Protein AF-A0A5D4TKW9-F1 (afdb_monomer)

Organism: NCBI:txid189382

Mean predicted aligned error: 15.99 Å

Radius of gyration: 27.64 Å; Cα contacts (8 Å, |Δi|>4): 194; chains: 1; bounding box: 64×67×62 Å

Sequence (183 aa):
MKSVDYTKVPIARDELLFGPCTIIKGVGKEISLIKSSRVASTVNTTLKSTQENLLKLVLQFFSKGTRYDGVRIINKKFAGQTYNLSGDLAKKYSKGVKFTKDGFPDFSPYSKAIVKIDGLKGNTSSDFTTANKALGIKTTPSGYTWHHVEDGRTLMLVPTELHQVVRHTGGAALLKKAYHRDV

Structure (mmCIF, N/CA/C/O backbone):
data_AF-A0A5D4TKW9-F1
#
_entry.id   AF-A0A5D4TKW9-F1
#
loop_
_atom_site.group_PDB
_atom_site.id
_atom_site.type_symbol
_atom_site.label_atom_id
_atom_site.label_alt_id
_atom_site.label_comp_id
_atom_site.label_asym_id
_atom_site.label_entity_id
_atom_site.label_seq_id
_atom_site.pdbx_PDB_ins_code
_atom_site.Cartn_x
_atom_site.Cartn_y
_atom_site.Cartn_z
_atom_site.occupancy
_atom_site.B_iso_or_equiv
_atom_site.auth_seq_id
_atom_site.auth_comp_id
_atom_site.auth_asym_id
_atom_site.auth_atom_id
_atom_site.pdbx_PDB_model_num
ATOM 1 N N . MET A 1 1 ? 23.442 -1.682 -44.868 1.00 44.25 1 MET A N 1
ATOM 2 C CA . MET A 1 1 ? 23.338 -2.274 -43.516 1.00 44.25 1 MET A CA 1
ATOM 3 C C . MET A 1 1 ? 23.870 -3.695 -43.584 1.00 44.25 1 MET A C 1
ATOM 5 O O . MET A 1 1 ? 23.316 -4.481 -44.337 1.00 44.25 1 MET A O 1
ATOM 9 N N . LYS A 1 2 ? 24.983 -3.997 -42.907 1.00 43.69 2 LYS A N 1
ATOM 10 C CA . LYS A 1 2 ? 25.565 -5.348 -42.852 1.00 43.69 2 LYS A CA 1
ATOM 11 C C . LYS A 1 2 ? 25.277 -5.933 -41.467 1.00 43.69 2 LYS A C 1
ATOM 13 O O . LYS A 1 2 ? 25.600 -5.296 -40.471 1.00 43.69 2 LYS A O 1
ATOM 18 N N . SER A 1 3 ? 24.629 -7.092 -41.424 1.00 42.81 3 SER A N 1
ATOM 19 C CA . SER A 1 3 ? 24.357 -7.873 -40.214 1.00 42.81 3 SER A CA 1
ATOM 20 C C . SER A 1 3 ? 25.640 -8.545 -39.720 1.00 42.81 3 SER A C 1
ATOM 22 O O . SER A 1 3 ? 26.341 -9.172 -40.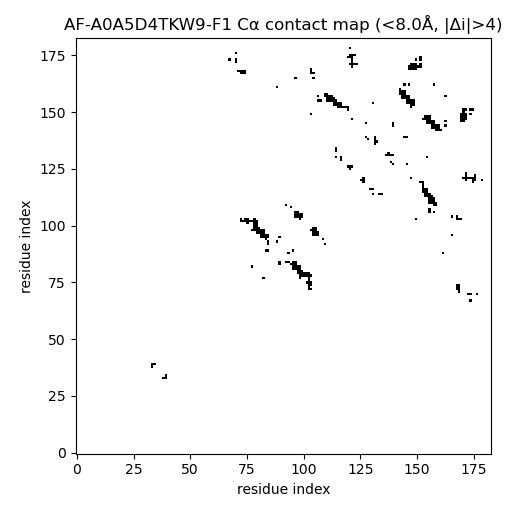514 1.00 42.81 3 SER A O 1
ATOM 24 N N . VAL A 1 4 ? 25.944 -8.415 -38.429 1.00 48.75 4 VAL A N 1
ATOM 25 C CA . VAL A 1 4 ? 27.079 -9.082 -37.771 1.00 48.75 4 VAL A CA 1
ATOM 26 C C . VAL A 1 4 ? 26.584 -10.387 -37.139 1.00 48.75 4 VAL A C 1
ATOM 28 O O . VAL A 1 4 ? 25.617 -10.376 -36.381 1.00 48.75 4 VAL A O 1
ATOM 31 N N . ASP A 1 5 ? 27.236 -11.498 -37.484 1.00 52.03 5 ASP A N 1
ATOM 32 C CA . ASP A 1 5 ? 27.030 -12.837 -36.919 1.00 52.03 5 ASP A CA 1
ATOM 33 C C . ASP A 1 5 ? 27.945 -13.018 -35.696 1.00 52.03 5 ASP A C 1
ATOM 35 O O . ASP A 1 5 ? 29.165 -12.891 -35.796 1.00 52.03 5 ASP A O 1
ATOM 39 N N . TYR A 1 6 ? 27.350 -13.285 -34.533 1.00 41.06 6 TYR A N 1
ATOM 40 C CA . TYR A 1 6 ? 28.035 -13.348 -33.237 1.00 41.06 6 TYR A CA 1
ATOM 41 C C . TYR A 1 6 ? 28.451 -14.768 -32.813 1.00 41.06 6 TYR A C 1
ATOM 43 O O . TYR A 1 6 ? 28.802 -14.983 -31.655 1.00 41.06 6 TYR A O 1
ATOM 51 N N . THR A 1 7 ? 28.463 -15.755 -33.713 1.00 41.53 7 THR A N 1
ATOM 52 C CA . THR A 1 7 ? 28.784 -17.153 -33.347 1.00 41.53 7 THR A CA 1
ATOM 53 C C . THR A 1 7 ? 30.274 -17.534 -33.401 1.00 41.53 7 THR A C 1
ATOM 55 O O . THR A 1 7 ? 30.613 -18.702 -33.214 1.00 41.53 7 THR A O 1
ATOM 58 N N . LYS A 1 8 ? 31.201 -16.584 -33.604 1.00 52.03 8 LYS A N 1
ATOM 59 C CA . LYS A 1 8 ? 32.650 -16.870 -33.723 1.00 52.03 8 LYS A CA 1
ATOM 60 C C . LYS A 1 8 ? 33.565 -15.914 -32.947 1.00 52.03 8 LYS A C 1
ATOM 62 O O . LYS A 1 8 ? 34.473 -15.323 -33.525 1.00 52.03 8 LYS A O 1
ATOM 67 N N . VAL A 1 9 ? 33.381 -15.799 -31.632 1.00 38.53 9 VAL A N 1
ATOM 68 C CA . VAL A 1 9 ? 34.389 -15.173 -30.754 1.00 38.53 9 VAL A CA 1
ATOM 69 C C . VAL A 1 9 ? 35.006 -16.248 -29.850 1.00 38.53 9 VAL A C 1
ATOM 71 O O . VAL A 1 9 ? 34.295 -16.797 -29.008 1.00 38.53 9 VAL A O 1
ATOM 74 N N . PRO A 1 10 ? 36.299 -16.592 -30.005 1.00 41.78 10 PRO A N 1
ATOM 75 C CA . PRO A 1 10 ? 36.973 -17.494 -29.081 1.00 41.78 10 PRO A CA 1
ATOM 76 C C . PRO A 1 10 ? 37.238 -16.753 -27.767 1.00 41.78 10 PRO A C 1
ATOM 78 O O . PRO A 1 10 ? 37.991 -15.783 -27.728 1.00 41.78 10 PRO A O 1
ATOM 81 N N . ILE A 1 11 ? 36.611 -17.204 -26.681 1.00 38.81 11 ILE A N 1
ATOM 82 C CA . ILE A 1 11 ? 36.905 -16.701 -25.338 1.00 38.81 11 ILE A CA 1
ATOM 83 C C . ILE A 1 11 ? 38.153 -17.436 -24.847 1.00 38.81 11 ILE A C 1
ATOM 85 O O . ILE A 1 11 ? 38.087 -18.592 -24.424 1.00 38.81 11 ILE A O 1
ATOM 89 N N . ALA A 1 12 ? 39.293 -16.756 -24.946 1.00 38.03 12 ALA A N 1
ATOM 90 C CA . ALA A 1 12 ? 40.506 -17.109 -24.231 1.00 38.03 12 ALA A CA 1
ATOM 91 C C . ALA A 1 12 ? 40.196 -17.126 -22.726 1.00 38.03 12 ALA A C 1
ATOM 93 O O . ALA A 1 12 ? 39.662 -16.163 -22.177 1.00 38.03 12 ALA A O 1
ATOM 94 N N . ARG A 1 13 ? 40.469 -18.254 -22.068 1.00 45.16 13 ARG A N 1
ATOM 95 C CA . ARG A 1 13 ? 40.434 -18.348 -20.610 1.00 45.16 13 ARG A CA 1
ATOM 96 C C . ARG A 1 13 ? 41.785 -17.877 -20.094 1.00 45.16 13 ARG A C 1
ATOM 98 O O . ARG A 1 13 ? 42.758 -18.611 -20.215 1.00 45.16 13 ARG A O 1
ATOM 105 N N . ASP A 1 14 ? 41.805 -16.667 -19.547 1.00 39.78 14 ASP A N 1
ATOM 106 C CA . ASP A 1 14 ? 42.912 -16.168 -18.738 1.00 39.78 14 ASP A CA 1
ATOM 107 C C . ASP A 1 14 ? 43.125 -17.088 -17.530 1.00 39.78 14 ASP A C 1
ATOM 109 O O . ASP A 1 14 ? 42.228 -17.320 -16.710 1.00 39.78 14 ASP A O 1
ATOM 113 N N . GLU A 1 15 ? 44.338 -17.624 -17.456 1.00 39.94 15 GLU A N 1
ATOM 114 C CA . GLU A 1 15 ? 44.912 -18.288 -16.297 1.00 39.94 15 GLU A CA 1
ATOM 115 C C . GLU A 1 15 ? 45.058 -17.277 -15.153 1.00 39.94 15 GLU A C 1
ATOM 117 O O . GLU A 1 15 ? 45.971 -16.453 -15.132 1.00 39.94 15 GLU A O 1
ATOM 122 N N . LEU A 1 16 ? 44.183 -17.360 -14.150 1.00 41.59 16 LEU A N 1
ATOM 123 C CA . LEU A 1 16 ? 44.466 -16.770 -12.845 1.00 41.59 16 LEU A CA 1
ATOM 124 C C . LEU A 1 16 ? 45.376 -17.717 -12.060 1.00 41.59 16 LEU A C 1
ATOM 126 O O . LEU A 1 16 ? 44.940 -18.708 -11.472 1.00 41.59 16 LEU A O 1
ATOM 130 N N . LEU A 1 17 ? 46.660 -17.369 -12.079 1.00 37.38 17 LEU A N 1
ATOM 131 C CA . LEU A 1 17 ? 47.725 -17.893 -11.234 1.00 37.38 17 LEU A CA 1
ATOM 132 C C . LEU A 1 17 ? 47.380 -17.687 -9.749 1.00 37.38 17 LEU A C 1
ATOM 134 O O . LEU A 1 17 ? 47.589 -16.612 -9.191 1.00 37.38 17 LEU A O 1
ATOM 138 N N . PHE A 1 18 ? 46.906 -18.741 -9.089 1.00 38.22 18 PHE A N 1
ATOM 139 C CA . PHE A 1 18 ? 47.015 -18.881 -7.638 1.00 38.22 18 PHE A CA 1
ATOM 140 C C . PHE A 1 18 ? 48.134 -19.883 -7.342 1.00 38.22 18 PHE A C 1
ATOM 142 O O . PHE A 1 18 ? 48.090 -21.031 -7.779 1.00 38.22 18 PHE A O 1
ATOM 149 N N . GLY A 1 19 ? 49.173 -19.406 -6.653 1.00 37.69 19 GLY A N 1
ATOM 150 C CA . GLY A 1 19 ? 50.376 -20.169 -6.326 1.00 37.69 19 GLY A CA 1
ATOM 151 C C . GLY A 1 19 ? 50.131 -21.374 -5.403 1.00 37.69 19 GLY A C 1
ATOM 152 O O . GLY A 1 19 ? 49.056 -21.519 -4.816 1.00 37.69 19 GLY A O 1
ATOM 153 N N . PRO A 1 20 ? 51.136 -22.255 -5.253 1.00 41.38 20 PRO A N 1
ATOM 154 C CA . PRO A 1 20 ? 50.999 -23.493 -4.497 1.00 41.38 20 PRO A CA 1
ATOM 155 C C . PRO A 1 20 ? 50.956 -23.218 -2.988 1.00 41.38 20 PRO A C 1
ATOM 157 O O . PRO A 1 20 ? 51.971 -22.904 -2.367 1.00 41.38 20 PRO A O 1
ATOM 160 N N . CYS A 1 21 ? 49.787 -23.397 -2.371 1.00 28.16 21 CYS A N 1
ATOM 161 C CA . CYS A 1 21 ? 49.696 -23.572 -0.925 1.00 28.16 21 CYS A CA 1
ATOM 162 C C . CYS A 1 21 ? 49.996 -25.043 -0.603 1.00 28.16 21 CYS A C 1
ATOM 164 O O . CYS A 1 21 ? 49.245 -25.949 -0.957 1.00 28.16 21 CYS A O 1
ATOM 166 N N . THR A 1 22 ? 51.155 -25.274 0.006 1.00 34.59 22 THR A N 1
ATOM 167 C CA . THR A 1 22 ? 51.586 -26.586 0.500 1.00 34.59 22 THR A CA 1
ATOM 168 C C . THR A 1 22 ? 50.960 -26.853 1.876 1.00 34.59 22 THR A C 1
ATOM 170 O O . THR A 1 22 ? 50.656 -25.907 2.596 1.00 34.59 22 THR A O 1
ATOM 173 N N . ILE A 1 23 ? 50.901 -28.140 2.257 1.00 31.58 23 ILE A N 1
ATOM 174 C CA . ILE A 1 23 ? 50.420 -28.756 3.516 1.00 31.58 23 ILE A CA 1
ATOM 175 C C . ILE A 1 23 ? 48.930 -29.136 3.401 1.00 31.58 23 ILE A C 1
ATOM 177 O O . ILE A 1 23 ? 48.057 -28.287 3.465 1.00 31.58 23 ILE A O 1
ATOM 181 N N . ILE A 1 24 ? 48.579 -30.405 3.150 1.00 33.38 24 ILE A N 1
ATOM 182 C CA . ILE A 1 24 ? 48.686 -31.493 4.137 1.00 33.38 24 ILE A CA 1
ATOM 183 C C . ILE A 1 24 ? 49.237 -32.780 3.492 1.00 33.38 24 ILE A C 1
ATOM 185 O O . ILE A 1 24 ? 48.600 -33.395 2.640 1.00 33.38 24 ILE A O 1
ATOM 189 N N . LYS A 1 25 ? 50.419 -33.225 3.938 1.00 43.06 25 LYS A N 1
ATOM 190 C CA . LYS A 1 25 ? 50.869 -34.615 3.777 1.00 43.06 25 LYS A CA 1
ATOM 191 C C . LYS A 1 25 ? 50.153 -35.451 4.836 1.00 43.06 25 LYS A C 1
ATOM 193 O O . LYS A 1 25 ? 50.354 -35.206 6.021 1.00 43.06 25 LYS A O 1
ATOM 198 N N . GLY A 1 26 ? 49.357 -36.438 4.434 1.00 36.34 26 GLY A N 1
ATOM 199 C CA . GLY A 1 26 ? 48.824 -37.406 5.388 1.00 36.34 26 GLY A CA 1
ATOM 200 C C . GLY A 1 26 ? 47.748 -38.321 4.821 1.00 36.34 26 GLY A C 1
ATOM 201 O O . GLY A 1 26 ? 46.593 -37.935 4.724 1.00 36.34 26 GLY A O 1
ATOM 202 N N . VAL A 1 27 ? 48.149 -39.570 4.573 1.00 37.34 27 VAL A N 1
ATOM 203 C CA . VAL A 1 27 ? 47.307 -40.767 4.403 1.00 37.34 27 VAL A CA 1
ATOM 204 C C . VAL A 1 27 ? 46.654 -40.955 3.028 1.00 37.34 27 VAL A C 1
ATOM 206 O O . VAL A 1 27 ? 45.461 -41.203 2.894 1.00 37.34 27 VAL A O 1
ATOM 209 N N . GLY A 1 28 ? 47.489 -40.997 1.990 1.00 35.34 28 GLY A N 1
ATOM 210 C CA . GLY A 1 28 ? 47.242 -41.894 0.861 1.00 35.34 28 GLY A CA 1
ATOM 211 C C . GLY A 1 28 ? 47.575 -43.326 1.277 1.00 35.34 28 GLY A C 1
ATOM 212 O O . GLY A 1 28 ? 48.680 -43.796 1.023 1.00 35.34 28 GLY A O 1
ATOM 213 N N . LYS A 1 29 ? 46.651 -44.014 1.958 1.00 39.28 29 LYS A N 1
ATOM 214 C CA . LYS A 1 29 ? 46.677 -45.480 1.987 1.00 39.28 29 LYS A CA 1
ATOM 215 C C . LYS A 1 29 ? 46.019 -45.918 0.687 1.00 39.28 29 LYS A C 1
ATOM 217 O O . LYS A 1 29 ? 44.811 -45.788 0.527 1.00 39.28 29 LYS A O 1
ATOM 222 N N . GLU A 1 30 ? 46.847 -46.335 -0.257 1.00 41.31 30 GLU A N 1
ATOM 223 C CA . GLU A 1 30 ? 46.449 -46.939 -1.521 1.00 41.31 30 GLU A CA 1
ATOM 224 C C . GLU A 1 30 ? 45.482 -48.100 -1.230 1.00 41.31 30 GLU A C 1
ATOM 226 O O . GLU A 1 30 ? 45.882 -49.171 -0.771 1.00 41.31 30 GLU A O 1
ATOM 231 N N . ILE A 1 31 ? 44.177 -47.870 -1.413 1.00 39.94 31 ILE A N 1
ATOM 232 C CA . ILE A 1 31 ? 43.185 -48.945 -1.357 1.00 39.94 31 ILE A CA 1
ATOM 233 C C . ILE A 1 31 ? 43.250 -49.643 -2.713 1.00 39.94 31 ILE A C 1
ATOM 235 O O . ILE A 1 31 ? 42.582 -49.270 -3.676 1.00 39.94 31 ILE A O 1
ATOM 239 N N . SER A 1 32 ? 44.131 -50.637 -2.768 1.00 38.31 32 SER A N 1
ATOM 240 C CA . SER A 1 32 ? 44.231 -51.628 -3.831 1.00 38.31 32 SER A CA 1
ATOM 241 C C . SER A 1 32 ? 42.854 -52.218 -4.174 1.00 38.31 32 SER A C 1
ATOM 243 O O . SER A 1 32 ? 42.182 -52.789 -3.321 1.00 38.31 32 SER A O 1
ATOM 245 N N . LEU A 1 33 ? 42.501 -52.097 -5.457 1.00 44.38 33 LEU A N 1
ATOM 246 C CA . LEU A 1 33 ? 41.573 -52.909 -6.250 1.00 44.38 33 LEU A CA 1
ATOM 247 C C . LEU A 1 33 ? 40.305 -53.452 -5.562 1.00 44.38 33 LEU A C 1
ATOM 249 O O . LEU A 1 33 ? 40.288 -54.545 -5.004 1.00 44.38 33 LEU A O 1
ATOM 253 N N . ILE A 1 34 ? 39.174 -52.824 -5.894 1.00 43.47 34 ILE A N 1
ATOM 254 C CA . ILE A 1 34 ? 37.969 -53.579 -6.262 1.00 43.47 34 ILE A CA 1
ATOM 255 C C . ILE A 1 34 ? 37.667 -53.259 -7.731 1.00 43.47 34 ILE A C 1
ATOM 257 O O . ILE A 1 34 ? 36.983 -52.286 -8.051 1.00 43.47 34 ILE A O 1
ATOM 261 N N . LYS A 1 35 ? 38.192 -54.084 -8.651 1.00 45.81 35 LYS A N 1
ATOM 262 C CA . LYS A 1 35 ? 37.708 -54.159 -10.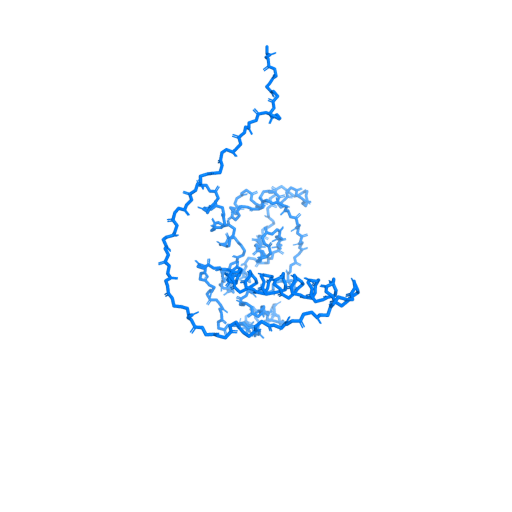040 1.00 45.81 35 LYS A CA 1
ATOM 263 C C . LYS A 1 35 ? 36.309 -54.788 -10.024 1.00 45.81 35 LYS A C 1
ATOM 265 O O . LYS A 1 35 ? 36.141 -55.967 -10.304 1.00 45.81 35 LYS A O 1
ATOM 270 N N . SER A 1 36 ? 35.301 -53.996 -9.681 1.00 48.19 36 SER A N 1
ATOM 271 C CA . SER A 1 36 ? 33.903 -54.295 -9.986 1.00 48.19 36 SER A CA 1
ATOM 272 C C . SER A 1 36 ? 33.284 -53.034 -10.571 1.00 48.19 36 SER A C 1
ATOM 274 O O . SER A 1 36 ? 33.166 -52.009 -9.894 1.00 48.19 36 SER A O 1
ATOM 276 N N . SER A 1 37 ? 32.935 -53.100 -11.857 1.00 55.44 37 SER A N 1
ATOM 277 C CA . SER A 1 37 ? 32.468 -51.984 -12.699 1.00 55.44 37 SER A CA 1
ATOM 278 C C . SER A 1 37 ? 31.248 -51.240 -12.138 1.00 55.44 37 SER A C 1
ATOM 280 O O . SER A 1 37 ? 30.977 -50.099 -12.518 1.00 55.44 37 SER A O 1
ATOM 282 N N . ARG A 1 38 ? 30.538 -51.847 -11.183 1.00 52.75 38 ARG A N 1
ATOM 283 C CA . ARG A 1 38 ? 29.379 -51.258 -10.504 1.00 52.75 38 ARG A CA 1
ATOM 284 C C . ARG A 1 38 ? 29.729 -50.444 -9.257 1.00 52.75 38 ARG A C 1
ATOM 286 O O . ARG A 1 38 ? 29.057 -49.460 -8.970 1.00 52.75 38 ARG A O 1
ATOM 293 N N . VAL A 1 39 ? 30.774 -50.821 -8.518 1.00 50.56 39 VAL A N 1
ATOM 294 C CA . VAL A 1 39 ? 31.117 -50.169 -7.240 1.00 50.56 39 VAL A CA 1
ATOM 295 C C . VAL A 1 39 ? 31.862 -48.858 -7.493 1.00 50.56 39 VAL A C 1
ATOM 297 O O . VAL A 1 39 ? 31.500 -47.832 -6.928 1.00 50.56 39 VAL A O 1
ATOM 300 N N . ALA A 1 40 ? 32.826 -48.845 -8.421 1.00 50.47 40 ALA A N 1
ATOM 301 C CA . ALA A 1 40 ? 33.590 -47.638 -8.755 1.00 50.47 40 ALA A CA 1
ATOM 302 C C . ALA A 1 40 ? 32.726 -46.532 -9.394 1.00 50.47 40 ALA A C 1
ATOM 304 O O . ALA A 1 40 ? 32.894 -45.354 -9.082 1.00 50.47 40 ALA A O 1
ATOM 305 N N . SER A 1 41 ? 31.765 -46.902 -10.250 1.00 53.09 41 SER A N 1
ATOM 306 C CA . SER A 1 41 ? 30.804 -45.955 -10.833 1.00 53.09 41 SER A CA 1
ATOM 307 C C . SER A 1 41 ? 29.865 -45.382 -9.773 1.00 53.09 41 SER A C 1
ATOM 309 O O . SER A 1 41 ? 29.640 -44.173 -9.754 1.00 53.09 41 SER A O 1
ATOM 311 N N . THR A 1 42 ? 29.397 -46.210 -8.835 1.00 54.81 42 THR A N 1
ATOM 312 C CA . THR A 1 42 ? 28.564 -45.759 -7.711 1.00 54.81 42 THR A CA 1
ATOM 313 C C . THR A 1 42 ? 29.323 -44.769 -6.826 1.00 54.81 42 THR A C 1
ATOM 315 O O . THR A 1 42 ? 28.833 -43.665 -6.608 1.00 54.81 42 THR A O 1
ATOM 318 N N . VAL A 1 43 ? 30.556 -45.087 -6.410 1.00 58.97 43 VAL A N 1
ATOM 319 C CA . VAL A 1 43 ? 31.376 -44.201 -5.560 1.00 58.97 43 VAL A CA 1
ATOM 320 C C . VAL A 1 43 ? 31.667 -42.864 -6.251 1.00 58.97 43 VAL A C 1
ATOM 322 O O . VAL A 1 43 ? 31.513 -41.808 -5.640 1.00 58.97 43 VAL A O 1
ATOM 325 N N . ASN A 1 44 ? 32.018 -42.882 -7.540 1.00 57.50 44 ASN A N 1
ATOM 326 C CA . ASN A 1 44 ? 32.309 -41.655 -8.286 1.00 57.50 44 ASN A CA 1
ATOM 327 C C . ASN A 1 44 ? 31.053 -40.781 -8.477 1.00 57.50 44 ASN A C 1
ATOM 329 O O . ASN A 1 44 ? 31.120 -39.553 -8.423 1.00 57.50 44 ASN A O 1
ATOM 333 N N . THR A 1 45 ? 29.883 -41.405 -8.640 1.00 58.34 45 THR A N 1
ATOM 334 C CA . THR A 1 45 ? 28.602 -40.688 -8.733 1.00 58.34 45 THR A CA 1
ATOM 335 C C . THR A 1 45 ? 28.209 -40.082 -7.383 1.00 58.34 45 THR A C 1
ATOM 337 O O . THR A 1 45 ? 27.805 -38.919 -7.325 1.00 58.34 45 THR A O 1
ATOM 340 N N . THR A 1 46 ? 28.400 -40.819 -6.284 1.00 58.16 46 THR A N 1
ATOM 341 C CA . THR A 1 46 ? 28.154 -40.324 -4.923 1.00 58.16 46 THR A CA 1
ATOM 342 C C . THR A 1 46 ? 29.060 -39.139 -4.592 1.00 58.16 46 THR A C 1
ATOM 344 O O . THR A 1 46 ? 28.557 -38.118 -4.123 1.00 58.16 46 THR A O 1
ATOM 347 N N . LEU A 1 47 ? 30.356 -39.210 -4.913 1.00 66.19 47 LEU A N 1
ATOM 348 C CA . LEU A 1 47 ? 31.297 -38.103 -4.705 1.00 66.19 47 LEU A CA 1
ATOM 349 C C . LEU A 1 47 ? 30.893 -36.850 -5.495 1.00 66.19 47 LEU A C 1
ATOM 351 O O . LEU A 1 47 ? 30.803 -35.771 -4.907 1.00 66.19 47 LEU A O 1
ATOM 355 N N . LYS A 1 48 ? 30.538 -36.991 -6.781 1.00 66.12 48 LYS A N 1
ATOM 356 C CA . LYS A 1 48 ? 30.038 -35.866 -7.592 1.00 66.12 48 LYS A CA 1
ATOM 357 C C . LYS A 1 48 ? 28.754 -35.264 -7.025 1.00 66.12 48 LYS A C 1
ATOM 359 O O . LYS A 1 48 ? 28.668 -34.050 -6.887 1.00 66.12 48 LYS A O 1
ATOM 364 N N . SER A 1 49 ? 27.780 -36.088 -6.633 1.00 68.31 49 SER A N 1
ATOM 365 C CA . SER A 1 49 ? 26.529 -35.591 -6.038 1.00 68.31 49 SER A CA 1
ATOM 366 C C . SER A 1 49 ? 26.748 -34.892 -4.692 1.00 68.31 49 SER A C 1
ATOM 368 O O . SER A 1 49 ? 26.086 -33.902 -4.395 1.00 68.31 49 SER A O 1
ATOM 370 N N . THR A 1 50 ? 27.719 -35.357 -3.901 1.00 69.25 50 THR A N 1
ATOM 371 C CA . THR A 1 50 ? 28.062 -34.753 -2.609 1.00 69.25 50 THR A CA 1
ATOM 372 C C . THR A 1 50 ? 28.735 -33.400 -2.818 1.00 69.25 50 THR A C 1
ATOM 374 O O . THR A 1 50 ? 28.378 -32.435 -2.149 1.00 69.25 50 THR A O 1
ATOM 377 N N . GLN A 1 51 ? 29.641 -33.295 -3.794 1.00 72.50 51 GLN A N 1
ATOM 378 C CA . GLN A 1 51 ? 30.278 -32.032 -4.161 1.00 72.50 51 GLN A CA 1
ATOM 379 C C . GLN A 1 51 ? 29.273 -31.021 -4.736 1.00 72.50 51 GLN A C 1
ATOM 381 O O . GLN A 1 51 ? 29.305 -29.858 -4.345 1.00 72.50 51 GLN A O 1
ATOM 386 N N . GLU A 1 52 ? 28.345 -31.449 -5.594 1.00 74.38 52 GLU A N 1
ATOM 387 C CA . GLU A 1 52 ? 27.267 -30.593 -6.119 1.00 74.38 52 GLU A CA 1
ATO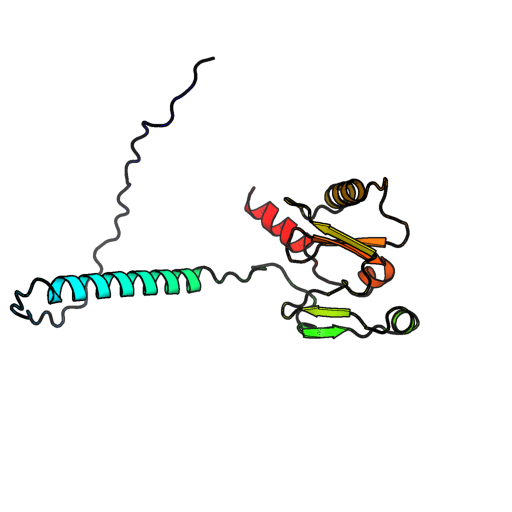M 388 C C . GLU A 1 52 ? 26.325 -30.105 -5.010 1.00 74.38 52 GLU A C 1
ATOM 390 O O . GLU A 1 52 ? 25.947 -28.935 -4.972 1.00 74.38 52 GLU A O 1
ATOM 395 N N . ASN A 1 53 ? 25.974 -30.972 -4.057 1.00 75.50 53 ASN A N 1
ATOM 396 C CA . ASN A 1 53 ? 25.154 -30.587 -2.910 1.00 75.50 53 ASN A CA 1
ATOM 397 C C . ASN A 1 53 ? 25.895 -29.626 -1.972 1.00 75.50 53 ASN A C 1
ATOM 399 O O . ASN A 1 53 ? 25.290 -28.669 -1.488 1.00 75.50 53 ASN A O 1
ATOM 403 N N . LEU A 1 54 ? 27.198 -29.829 -1.755 1.00 73.75 54 LEU A N 1
ATOM 404 C CA . LEU A 1 54 ? 28.037 -28.899 -1.000 1.00 73.75 54 LEU A CA 1
ATOM 405 C C . LEU A 1 54 ? 28.167 -27.557 -1.721 1.00 73.75 54 LEU A C 1
ATOM 407 O O . LEU A 1 54 ? 28.046 -26.523 -1.075 1.00 73.75 54 LEU A O 1
ATOM 411 N N . LEU A 1 55 ? 28.329 -27.546 -3.045 1.00 70.06 55 LEU A N 1
ATOM 412 C CA . LEU A 1 55 ? 28.402 -26.311 -3.822 1.00 70.06 55 LEU A CA 1
ATOM 413 C C . LEU A 1 55 ? 27.065 -25.562 -3.809 1.00 70.06 55 LEU A C 1
ATOM 415 O O . LEU A 1 55 ? 27.053 -24.351 -3.613 1.00 70.06 55 LEU A O 1
ATOM 419 N N . LYS A 1 56 ? 25.933 -26.269 -3.919 1.00 68.44 56 LYS A N 1
ATOM 420 C CA . LYS A 1 56 ? 24.592 -25.684 -3.749 1.00 68.44 56 LYS A CA 1
ATOM 421 C C . LYS A 1 56 ? 24.385 -25.115 -2.349 1.00 68.44 56 LYS A C 1
ATOM 423 O O . LYS A 1 56 ? 23.834 -24.026 -2.220 1.00 68.44 56 LYS A O 1
ATOM 428 N N . LEU A 1 57 ? 24.840 -25.819 -1.315 1.00 70.44 57 LEU A N 1
ATOM 429 C CA . LEU A 1 57 ? 24.740 -25.367 0.069 1.00 70.44 57 LEU A CA 1
ATOM 430 C C . LEU A 1 57 ? 25.620 -24.131 0.310 1.00 70.44 57 LEU A C 1
ATOM 432 O O . LEU A 1 57 ? 25.160 -23.145 0.874 1.00 70.44 57 LEU A O 1
ATOM 436 N N . VAL A 1 58 ? 26.862 -24.145 -0.173 1.00 69.38 58 VAL A N 1
ATOM 437 C CA . VAL A 1 58 ? 27.808 -23.027 -0.074 1.00 69.38 58 VAL A CA 1
ATOM 438 C C . VAL A 1 58 ? 27.313 -21.812 -0.869 1.00 69.38 58 VAL A C 1
ATOM 440 O O . VAL A 1 58 ? 27.307 -20.707 -0.332 1.00 69.38 58 VAL A O 1
ATOM 443 N N . LEU A 1 59 ? 26.788 -21.998 -2.085 1.00 60.56 59 LEU A N 1
ATOM 444 C CA . LEU A 1 59 ? 26.106 -20.943 -2.849 1.00 60.56 59 LEU A CA 1
ATOM 445 C C . LEU A 1 59 ? 24.884 -20.399 -2.101 1.00 60.56 59 LEU A C 1
ATOM 447 O O . LEU A 1 59 ? 24.695 -19.188 -2.064 1.00 60.56 59 LEU A O 1
ATOM 451 N N . GLN A 1 60 ? 24.100 -21.257 -1.443 1.00 57.75 60 GLN A N 1
ATOM 452 C CA . GLN A 1 60 ? 22.982 -20.839 -0.593 1.00 57.75 60 GLN A CA 1
ATOM 453 C C . GLN A 1 60 ? 23.445 -20.048 0.644 1.00 57.75 60 GLN A C 1
ATOM 455 O O . GLN A 1 60 ? 22.688 -19.223 1.158 1.00 57.75 60 GLN A O 1
ATOM 460 N N . PHE A 1 61 ? 24.658 -20.282 1.149 1.00 57.72 61 PHE A N 1
ATOM 461 C CA . PHE A 1 61 ? 25.245 -19.489 2.232 1.00 57.72 61 PHE A CA 1
ATOM 462 C C . PHE A 1 61 ? 25.801 -18.147 1.731 1.00 57.72 61 PHE A C 1
ATOM 464 O O . PHE A 1 61 ? 25.556 -17.132 2.381 1.00 57.72 61 PHE A O 1
ATOM 471 N N . PHE A 1 62 ? 26.448 -18.102 0.561 1.00 56.25 62 PHE A N 1
ATOM 472 C CA . PHE A 1 62 ? 26.936 -16.856 -0.050 1.00 56.25 62 PHE A CA 1
ATOM 473 C C . PHE A 1 62 ? 25.822 -15.987 -0.658 1.00 56.25 62 PHE A C 1
ATOM 475 O O . PHE A 1 62 ? 25.972 -14.772 -0.742 1.00 56.25 62 PHE A O 1
ATOM 482 N N . SER A 1 63 ? 24.673 -16.564 -1.022 1.00 53.56 63 SER A N 1
ATOM 483 C CA . SER A 1 63 ? 23.522 -15.820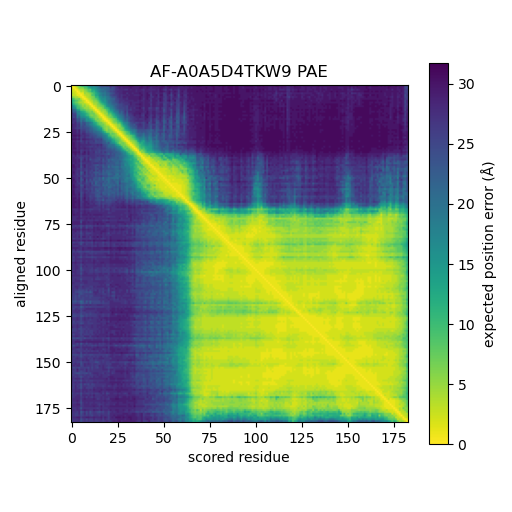 -1.552 1.00 53.56 63 SER A CA 1
ATOM 484 C C . SER A 1 63 ? 22.660 -15.155 -0.473 1.00 53.56 63 SER A C 1
ATOM 486 O O . SER A 1 63 ? 21.675 -14.497 -0.806 1.00 53.56 63 SER A O 1
ATOM 488 N N . LYS A 1 64 ? 22.967 -15.324 0.822 1.00 45.38 64 LYS A N 1
ATOM 489 C CA . LYS A 1 64 ? 22.193 -14.737 1.933 1.00 45.38 64 LYS A CA 1
ATOM 490 C C . LYS A 1 64 ? 22.561 -13.275 2.205 1.00 45.38 64 LYS A C 1
ATOM 492 O O . LYS A 1 64 ? 22.633 -12.850 3.356 1.00 45.38 64 LYS A O 1
ATOM 497 N N . GLY A 1 65 ? 22.681 -12.467 1.154 1.00 49.12 65 GLY A N 1
ATOM 498 C CA . GLY A 1 65 ? 22.260 -11.079 1.295 1.00 49.12 65 GLY A CA 1
ATOM 499 C 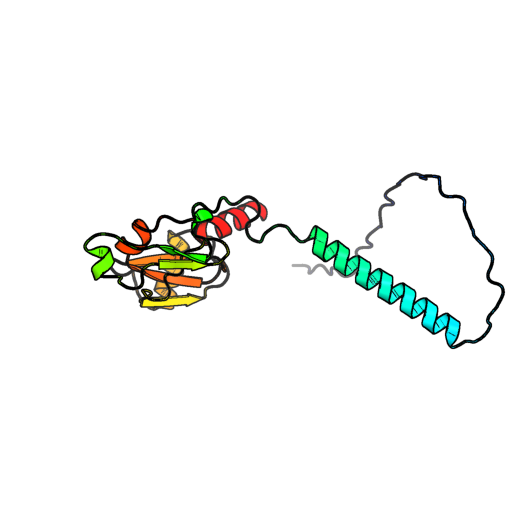C . GLY A 1 65 ? 20.788 -11.108 1.705 1.00 49.12 65 GLY A C 1
ATOM 500 O O . GLY A 1 65 ? 19.978 -11.798 1.082 1.00 49.12 65 GLY A O 1
ATOM 501 N N . THR A 1 66 ? 20.414 -10.444 2.799 1.00 53.19 66 THR A N 1
ATOM 502 C CA . THR A 1 66 ? 18.980 -10.290 3.090 1.00 53.19 66 THR A CA 1
ATOM 503 C C . THR A 1 66 ? 18.311 -9.642 1.872 1.00 53.19 66 THR A C 1
ATOM 505 O O . THR A 1 66 ? 18.942 -8.838 1.185 1.00 53.19 66 THR A O 1
ATOM 508 N N . ARG A 1 67 ? 17.034 -9.947 1.591 1.00 58.62 67 ARG A N 1
ATOM 509 C CA . ARG A 1 67 ? 16.286 -9.333 0.465 1.00 58.62 67 ARG A CA 1
ATOM 510 C C . ARG A 1 67 ? 16.317 -7.793 0.476 1.00 58.62 67 ARG A C 1
ATOM 512 O O . ARG A 1 67 ? 15.982 -7.159 -0.516 1.00 58.62 67 ARG A O 1
ATOM 519 N N . TYR A 1 68 ? 16.733 -7.203 1.594 1.00 69.00 68 TYR A N 1
ATOM 520 C CA . TYR A 1 68 ? 16.755 -5.776 1.873 1.00 69.00 68 TYR A CA 1
ATOM 521 C C . TYR A 1 68 ? 18.170 -5.271 2.184 1.00 69.00 68 TYR A C 1
ATOM 523 O O . TYR A 1 68 ? 18.313 -4.286 2.907 1.00 69.00 68 TYR A O 1
ATOM 531 N N . ASP A 1 69 ? 19.211 -5.955 1.694 1.00 66.56 69 ASP A N 1
ATOM 532 C CA . ASP A 1 69 ? 20.593 -5.664 2.070 1.00 66.56 69 ASP A CA 1
ATOM 533 C C . ASP A 1 69 ? 20.947 -4.175 1.900 1.00 66.56 69 ASP A C 1
ATOM 535 O O . ASP A 1 69 ? 20.736 -3.553 0.852 1.00 66.56 69 ASP A O 1
ATOM 539 N N . GLY A 1 70 ? 21.416 -3.583 3.000 1.00 69.50 70 GLY A N 1
ATOM 540 C CA . GLY A 1 70 ? 21.680 -2.160 3.207 1.00 69.50 70 GLY A CA 1
ATOM 541 C C . GLY A 1 70 ? 20.504 -1.190 2.981 1.00 69.50 70 GLY A C 1
ATOM 542 O O . GLY A 1 70 ? 20.759 -0.034 2.637 1.00 69.50 70 GLY A O 1
ATOM 543 N N . VAL A 1 71 ? 19.245 -1.616 3.120 1.00 78.62 71 VAL A N 1
ATOM 544 C CA . VAL A 1 71 ? 18.096 -0.710 3.304 1.00 78.62 71 VAL A CA 1
ATOM 545 C C . VAL A 1 71 ? 17.678 -0.727 4.770 1.00 78.62 71 VAL A C 1
ATOM 547 O O . VAL A 1 71 ? 17.422 -1.777 5.357 1.00 78.62 71 VAL A O 1
ATOM 550 N N . ARG A 1 72 ? 17.563 0.456 5.379 1.00 83.19 72 ARG A N 1
ATOM 551 C CA . ARG A 1 72 ? 17.086 0.572 6.760 1.00 83.19 72 ARG A CA 1
ATOM 552 C C . ARG A 1 72 ? 15.564 0.419 6.815 1.00 83.19 72 ARG A C 1
ATOM 554 O O . ARG A 1 72 ? 14.829 1.314 6.396 1.00 83.19 72 ARG A O 1
ATOM 561 N N . ILE A 1 73 ? 15.090 -0.683 7.394 1.00 86.25 73 ILE A N 1
ATOM 562 C CA . ILE A 1 73 ? 13.667 -0.888 7.698 1.00 86.25 73 ILE A CA 1
ATOM 563 C C . ILE A 1 73 ? 13.341 -0.232 9.043 1.00 86.25 73 ILE A C 1
ATOM 565 O O . ILE A 1 73 ? 13.710 -0.743 10.101 1.00 86.25 73 ILE A O 1
ATOM 569 N N . ILE A 1 74 ? 12.665 0.921 9.019 1.00 86.69 74 ILE A N 1
ATOM 570 C CA . ILE A 1 74 ? 12.442 1.727 10.235 1.00 86.69 74 ILE A CA 1
ATOM 571 C C . ILE A 1 74 ? 11.514 1.054 11.256 1.00 86.69 74 ILE A C 1
ATOM 573 O O . ILE A 1 74 ? 11.607 1.328 12.450 1.00 86.69 74 ILE A O 1
ATOM 577 N N . ASN A 1 75 ? 10.654 0.145 10.792 1.00 87.50 75 ASN A N 1
ATOM 578 C CA . ASN A 1 75 ? 9.635 -0.521 11.600 1.00 87.50 75 ASN A CA 1
ATOM 579 C C . ASN A 1 75 ? 10.001 -1.947 11.995 1.00 87.50 75 ASN A C 1
ATOM 581 O O . ASN A 1 75 ? 9.130 -2.715 12.391 1.00 87.50 75 ASN A O 1
ATOM 585 N N . LYS A 1 76 ? 11.289 -2.305 11.964 1.00 86.12 76 LYS A N 1
ATOM 586 C CA . LYS A 1 76 ? 11.744 -3.638 12.385 1.00 86.12 76 LYS A CA 1
ATOM 587 C C . LYS A 1 76 ? 11.262 -4.013 13.796 1.00 86.12 76 LYS A C 1
ATOM 589 O O . LYS A 1 76 ? 10.959 -5.170 14.049 1.00 86.12 76 LYS A O 1
ATOM 594 N N . LYS A 1 77 ? 11.109 -3.029 14.692 1.00 89.44 77 LYS A N 1
ATOM 595 C CA . LYS A 1 77 ? 10.562 -3.225 16.048 1.00 89.44 77 LYS A CA 1
ATOM 596 C C . LYS A 1 77 ? 9.106 -3.702 16.088 1.00 89.44 77 LYS A C 1
ATOM 598 O O . LYS A 1 77 ? 8.695 -4.256 17.095 1.00 89.44 77 LYS A O 1
ATOM 603 N N . PHE A 1 78 ? 8.343 -3.468 15.022 1.00 88.88 78 PHE A N 1
ATOM 604 C CA . PHE A 1 78 ? 6.953 -3.898 14.888 1.00 88.88 78 PHE A CA 1
ATOM 605 C C . PHE A 1 78 ? 6.824 -5.206 14.102 1.00 88.88 78 PHE A C 1
ATOM 607 O O . PHE A 1 78 ? 5.708 -5.649 13.866 1.00 88.88 78 PHE A O 1
ATOM 614 N N . ALA A 1 79 ? 7.927 -5.836 13.686 1.00 92.12 79 ALA A N 1
ATOM 615 C CA . ALA A 1 79 ? 7.890 -7.075 12.920 1.00 92.12 79 ALA A CA 1
ATOM 616 C C . ALA A 1 79 ? 7.027 -8.152 13.604 1.00 92.12 79 ALA A C 1
ATOM 618 O O . ALA A 1 79 ? 7.238 -8.483 14.772 1.00 92.12 79 ALA A O 1
ATOM 619 N N . GLY A 1 80 ? 6.041 -8.679 12.873 1.00 92.00 80 GLY A N 1
ATOM 620 C CA . GLY A 1 80 ? 5.080 -9.667 13.373 1.00 92.00 80 GLY A CA 1
ATOM 621 C C . GLY A 1 80 ? 4.038 -9.135 14.367 1.00 92.00 80 GLY A C 1
ATOM 622 O O . GLY A 1 80 ? 3.243 -9.921 14.878 1.00 92.00 80 GLY A O 1
ATOM 623 N N . GLN A 1 81 ? 4.021 -7.832 14.652 1.00 94.81 81 GLN A N 1
ATOM 624 C CA . GLN A 1 81 ? 3.082 -7.207 15.583 1.00 94.81 81 GLN A CA 1
ATOM 625 C C . GLN A 1 81 ? 1.936 -6.509 14.846 1.00 94.81 81 GLN A C 1
ATOM 627 O O . GLN A 1 81 ? 1.947 -6.338 13.626 1.00 94.81 81 GLN A O 1
ATOM 632 N N . THR A 1 82 ? 0.932 -6.082 15.610 1.00 95.38 82 THR A N 1
ATOM 633 C CA . THR A 1 82 ? -0.118 -5.181 15.127 1.00 95.38 82 THR A CA 1
ATOM 634 C C . THR A 1 82 ? 0.100 -3.804 15.734 1.00 95.38 82 THR A C 1
ATOM 636 O O . THR A 1 82 ? 0.165 -3.657 16.953 1.00 95.38 82 THR A O 1
ATOM 639 N N . TYR A 1 83 ? 0.230 -2.794 14.881 1.00 93.06 83 TYR A N 1
ATOM 640 C CA . TYR A 1 83 ? 0.272 -1.400 15.284 1.00 93.06 83 TYR A CA 1
ATOM 641 C C . TYR A 1 83 ? -1.149 -0.906 15.546 1.00 93.06 83 TYR A C 1
ATOM 643 O O . TYR A 1 83 ? -1.975 -0.824 14.631 1.00 93.06 83 TYR A O 1
ATOM 651 N N . ASN A 1 84 ? -1.421 -0.580 16.806 1.00 93.12 84 ASN A N 1
ATOM 652 C CA . ASN A 1 84 ? -2.702 -0.038 17.230 1.00 93.12 84 ASN A CA 1
ATOM 653 C C . ASN A 1 84 ? -2.711 1.476 17.024 1.00 93.12 84 ASN A C 1
ATOM 655 O O . ASN A 1 84 ? -1.827 2.188 17.499 1.00 93.12 84 ASN A O 1
ATOM 659 N N . LEU A 1 85 ? -3.720 1.956 16.302 1.00 92.75 85 LEU A N 1
ATOM 660 C CA . LEU A 1 85 ? -3.950 3.381 16.089 1.00 92.75 85 LEU A CA 1
ATOM 661 C C . LEU A 1 85 ? -4.582 3.994 17.343 1.00 92.75 85 LEU A C 1
ATOM 663 O O . LEU A 1 85 ? -5.169 3.288 18.162 1.00 92.75 85 LEU A O 1
ATOM 667 N N . SER A 1 86 ? -4.477 5.313 17.485 1.00 92.00 86 SER A N 1
ATOM 668 C CA . SER A 1 86 ? -5.068 6.071 18.590 1.00 92.00 86 SER A CA 1
ATOM 669 C C . SER A 1 86 ? -6.168 7.021 18.102 1.00 92.00 86 SER A C 1
ATOM 671 O O . SER A 1 86 ? -6.286 7.307 16.907 1.00 92.00 86 SER A O 1
ATOM 673 N N . GLY A 1 87 ? -7.001 7.495 19.033 1.00 93.56 87 GLY A N 1
ATOM 674 C CA . GLY A 1 87 ? -8.042 8.491 18.762 1.00 93.56 87 GLY A CA 1
ATOM 675 C C . GLY A 1 87 ? -9.078 8.033 17.731 1.00 93.56 87 GLY A C 1
ATOM 676 O O . GLY A 1 87 ? -9.482 6.870 17.697 1.00 93.56 87 GLY A O 1
ATOM 677 N N . ASP A 1 88 ? -9.512 8.951 16.871 1.00 93.44 88 ASP A N 1
ATOM 678 C CA . ASP A 1 88 ? -10.545 8.668 15.867 1.00 93.44 88 ASP A CA 1
ATOM 679 C C . ASP A 1 88 ? -10.077 7.704 14.772 1.00 93.44 88 ASP A C 1
ATOM 681 O O . ASP A 1 88 ? -10.886 6.964 14.207 1.00 93.44 88 ASP A O 1
ATOM 685 N N . LEU A 1 89 ? -8.767 7.619 14.529 1.00 92.88 89 LEU A N 1
ATOM 686 C CA . LEU A 1 89 ? -8.206 6.628 13.613 1.00 92.88 89 LEU A CA 1
ATOM 687 C C . LEU A 1 89 ? -8.371 5.206 14.146 1.00 92.88 89 LEU A C 1
ATOM 689 O O . LEU A 1 89 ? -8.622 4.305 13.354 1.00 92.88 89 LEU A O 1
ATOM 693 N N . ALA A 1 90 ? -8.305 4.996 15.464 1.00 92.81 90 ALA A N 1
ATOM 694 C CA . ALA A 1 90 ? -8.583 3.690 16.063 1.00 92.81 90 ALA A CA 1
ATOM 695 C C . ALA A 1 90 ? -10.029 3.241 15.803 1.00 92.81 90 ALA A C 1
ATOM 697 O O . ALA A 1 90 ? -10.281 2.068 15.541 1.00 92.81 90 ALA A O 1
ATOM 698 N N . LYS A 1 91 ? -10.977 4.186 15.821 1.00 93.69 91 LYS A N 1
ATOM 699 C CA . LYS A 1 91 ? -12.389 3.918 15.510 1.00 93.69 91 LYS A CA 1
ATOM 700 C C . LYS A 1 91 ? -12.574 3.608 14.023 1.00 93.69 91 LYS A C 1
ATOM 702 O O . LYS A 1 91 ? -13.260 2.652 13.672 1.00 93.69 91 LYS A O 1
ATOM 707 N N . LYS A 1 92 ? -11.935 4.397 13.152 1.00 94.06 92 LYS A N 1
ATOM 708 C CA . LYS A 1 92 ? -12.024 4.265 11.687 1.00 94.06 92 LYS A CA 1
ATOM 709 C C . LYS A 1 92 ? -11.321 3.011 11.154 1.00 94.06 92 LYS A C 1
ATOM 711 O O . LYS A 1 92 ? -11.779 2.408 10.187 1.00 94.06 92 LYS A O 1
ATOM 716 N N . TYR A 1 93 ? -10.232 2.606 11.800 1.00 95.19 93 TYR A N 1
ATOM 717 C CA . TYR A 1 93 ? -9.349 1.512 11.398 1.00 95.19 93 TYR A CA 1
ATOM 718 C C . TYR A 1 93 ? -9.159 0.527 12.560 1.00 95.19 93 TYR A C 1
ATOM 720 O O . TYR A 1 93 ? -8.052 0.288 13.046 1.00 95.19 93 TYR A O 1
ATOM 728 N N . SER A 1 94 ? -10.270 -0.058 13.010 1.00 92.62 94 SER A N 1
ATOM 729 C CA . SER A 1 94 ? -10.340 -0.894 14.218 1.00 92.62 94 SER A CA 1
ATOM 730 C C . SER A 1 94 ? -9.489 -2.164 14.184 1.00 92.62 94 SER A C 1
ATOM 732 O O . SER A 1 94 ? -9.192 -2.729 15.232 1.00 92.62 94 SER A O 1
ATOM 734 N N . LYS A 1 95 ? -9.052 -2.614 13.001 1.00 93.25 95 LYS A N 1
ATOM 735 C CA . LYS A 1 95 ? -8.171 -3.785 12.858 1.00 93.25 95 LYS A CA 1
ATOM 736 C C . LYS A 1 95 ? -6.690 -3.447 13.088 1.00 93.25 95 LYS A C 1
ATOM 738 O O . LYS A 1 95 ? -5.859 -4.352 13.015 1.00 93.25 95 LYS A O 1
ATOM 743 N N . GLY A 1 96 ? -6.353 -2.172 13.322 1.00 94.50 96 GLY A N 1
ATOM 744 C CA . GLY A 1 96 ? -4.969 -1.694 13.369 1.00 94.50 96 GLY A CA 1
ATOM 745 C C . GLY A 1 96 ? -4.238 -1.944 12.049 1.00 94.50 96 GLY A C 1
ATOM 746 O O . GLY A 1 96 ? -4.869 -2.218 11.028 1.00 94.50 96 GLY A O 1
ATOM 747 N N . VAL A 1 97 ? -2.909 -1.864 12.055 1.00 96.69 97 VAL A N 1
ATOM 748 C CA . VAL A 1 97 ? -2.078 -2.244 10.900 1.00 96.69 97 VAL A CA 1
ATOM 749 C C . VAL A 1 97 ? -1.133 -3.360 11.307 1.00 96.69 97 VAL A C 1
ATOM 751 O O . VAL A 1 97 ? -0.291 -3.183 12.185 1.00 96.69 97 VAL A O 1
ATOM 754 N N . LYS A 1 98 ? -1.281 -4.527 10.680 1.00 96.56 98 LYS A N 1
ATOM 755 C CA . LYS A 1 98 ? -0.384 -5.663 10.908 1.00 96.56 98 LYS A CA 1
ATOM 756 C C . LYS A 1 98 ? 0.954 -5.403 10.240 1.00 96.56 98 LYS A C 1
ATOM 758 O O . LYS A 1 98 ? 1.019 -4.718 9.227 1.00 96.56 98 LYS A O 1
ATOM 763 N N . PHE A 1 99 ? 2.010 -5.973 10.794 1.00 94.94 99 PHE A N 1
ATOM 764 C CA . PHE A 1 99 ? 3.340 -5.917 10.218 1.00 94.94 99 PHE A CA 1
ATOM 765 C C . PHE A 1 99 ? 3.823 -7.315 9.854 1.00 94.94 99 PHE A C 1
ATOM 767 O O . PHE A 1 99 ? 3.658 -8.270 10.617 1.00 94.94 99 PHE A O 1
ATOM 774 N N . THR A 1 100 ? 4.456 -7.437 8.689 1.00 92.31 100 THR A N 1
ATOM 775 C CA . THR A 1 100 ? 5.112 -8.676 8.270 1.00 92.31 100 THR A CA 1
ATOM 776 C C . THR A 1 100 ? 6.267 -9.017 9.214 1.00 92.31 100 THR A C 1
ATOM 778 O O . THR A 1 100 ? 6.722 -8.186 10.006 1.00 92.31 100 THR A O 1
ATOM 781 N N . LYS A 1 101 ? 6.791 -10.245 9.123 1.00 90.81 101 LYS A N 1
ATOM 782 C CA . LYS A 1 101 ? 7.970 -10.675 9.901 1.00 90.81 101 LYS A CA 1
ATOM 783 C C . LYS A 1 101 ? 9.228 -9.852 9.597 1.00 90.81 101 LYS A C 1
ATOM 785 O O . LYS A 1 101 ? 10.148 -9.839 10.405 1.00 90.81 101 LYS A O 1
ATOM 790 N N . ASP A 1 102 ? 9.238 -9.147 8.470 1.00 87.38 102 ASP A N 1
ATOM 791 C CA . ASP A 1 102 ? 10.337 -8.279 8.057 1.00 87.38 102 ASP A CA 1
ATOM 792 C C . ASP A 1 102 ? 10.125 -6.812 8.482 1.00 87.38 102 ASP A C 1
ATOM 794 O O . ASP A 1 102 ? 11.038 -5.996 8.359 1.00 87.38 102 ASP A O 1
ATOM 798 N N . GLY A 1 103 ? 8.953 -6.466 9.032 1.00 90.94 103 GLY A N 1
ATOM 799 C CA . GLY A 1 103 ? 8.645 -5.117 9.513 1.00 90.94 103 GLY A CA 1
ATOM 800 C C . GLY A 1 103 ? 8.026 -4.186 8.465 1.00 90.94 103 GLY A C 1
ATOM 801 O O . GLY A 1 103 ? 8.116 -2.965 8.623 1.00 90.94 103 GLY A O 1
ATOM 802 N N . PHE A 1 104 ? 7.369 -4.727 7.434 1.00 92.94 104 PHE A N 1
ATOM 803 C CA . PHE A 1 104 ? 6.559 -3.949 6.485 1.00 92.94 104 PHE A CA 1
ATOM 804 C C . PHE A 1 104 ? 5.092 -3.907 6.920 1.00 92.94 104 PHE A C 1
ATOM 806 O O . PHE A 1 104 ? 4.589 -4.921 7.402 1.00 92.94 104 PHE A O 1
ATOM 813 N N . PRO A 1 105 ? 4.401 -2.764 6.787 1.00 95.12 105 PRO A N 1
ATOM 814 C CA . PRO A 1 105 ? 2.983 -2.676 7.108 1.00 95.12 105 PRO A CA 1
ATOM 815 C C . PRO A 1 105 ? 2.131 -3.404 6.064 1.00 95.12 105 PRO A C 1
ATOM 817 O O . PRO A 1 105 ? 2.327 -3.247 4.863 1.00 95.12 105 PRO A O 1
ATOM 820 N N . ASP A 1 106 ? 1.132 -4.138 6.531 1.00 95.31 106 ASP A N 1
ATOM 821 C CA . ASP A 1 106 ? 0.096 -4.747 5.709 1.00 95.31 106 ASP A CA 1
ATOM 822 C C . ASP A 1 106 ? -1.152 -3.855 5.713 1.00 95.31 106 ASP A C 1
ATOM 824 O O . ASP A 1 106 ? -1.946 -3.842 6.661 1.00 95.31 106 ASP A O 1
ATOM 828 N N . PHE A 1 107 ? -1.318 -3.091 4.633 1.00 96.69 107 PHE A N 1
ATOM 829 C CA . PHE A 1 107 ? -2.489 -2.244 4.412 1.00 96.69 107 PHE A CA 1
ATOM 830 C C . PHE A 1 107 ? -3.617 -2.946 3.642 1.00 96.69 107 PHE A C 1
ATOM 832 O O . PHE A 1 107 ? -4.636 -2.307 3.363 1.00 96.69 107 PHE A O 1
ATOM 839 N N . SER A 1 108 ? -3.487 -4.241 3.324 1.00 95.62 108 SER A N 1
ATOM 840 C CA . SER A 1 108 ? -4.491 -4.996 2.556 1.00 95.62 108 SER A CA 1
ATOM 841 C C . SER A 1 108 ? -5.924 -4.838 3.088 1.00 95.62 108 SER A C 1
ATOM 843 O O . SER A 1 108 ? -6.824 -4.652 2.270 1.00 95.62 108 SER A O 1
ATOM 845 N N . PRO A 1 109 ? -6.185 -4.813 4.417 1.00 96.06 109 PRO A N 1
ATOM 846 C CA . PRO A 1 109 ? -7.542 -4.635 4.945 1.00 96.06 109 PRO A CA 1
ATOM 847 C C . PRO A 1 109 ? -8.212 -3.300 4.594 1.00 96.06 109 PRO A C 1
ATOM 849 O O . PRO A 1 109 ? -9.431 -3.186 4.724 1.00 96.06 109 PRO A O 1
ATOM 852 N N . TYR A 1 110 ? -7.432 -2.293 4.198 1.00 96.44 110 TYR A N 1
ATOM 853 C CA . TYR A 1 110 ? -7.899 -0.931 3.924 1.00 96.44 110 TYR A CA 1
ATOM 854 C C . TYR A 1 110 ? -7.663 -0.505 2.475 1.00 96.44 110 TYR A C 1
ATOM 856 O O . TYR A 1 110 ? -7.974 0.631 2.109 1.00 96.44 110 TYR A O 1
ATOM 864 N N . SER A 1 111 ? -7.110 -1.394 1.651 1.00 97.00 111 SER A N 1
ATOM 865 C CA . SER A 1 111 ? -6.869 -1.110 0.246 1.00 97.00 111 SER A CA 1
ATOM 866 C C . SER A 1 111 ? -8.184 -1.054 -0.534 1.00 97.00 111 SER A C 1
ATOM 868 O O . SER A 1 111 ? -9.063 -1.898 -0.364 1.00 97.00 111 SER A O 1
ATOM 870 N N . LYS A 1 112 ? -8.323 -0.051 -1.405 1.00 97.25 112 LYS A N 1
ATOM 871 C CA . LYS A 1 112 ? -9.445 0.063 -2.349 1.00 97.25 112 LYS A CA 1
ATOM 872 C C . LYS A 1 112 ? -9.186 -0.646 -3.667 1.00 97.25 112 LYS A C 1
ATOM 874 O O . LYS A 1 112 ? -10.136 -1.046 -4.330 1.00 97.25 112 LYS A O 1
ATOM 879 N N . ALA A 1 113 ? -7.922 -0.771 -4.051 1.00 97.25 113 ALA A N 1
ATOM 880 C CA . ALA A 1 113 ? -7.518 -1.413 -5.285 1.00 97.25 113 ALA A CA 1
ATOM 881 C C . ALA A 1 113 ? -6.069 -1.881 -5.188 1.00 97.25 113 ALA A C 1
ATOM 883 O O . ALA A 1 113 ? -5.235 -1.230 -4.557 1.00 97.25 113 ALA A O 1
ATOM 884 N N . ILE A 1 114 ? -5.774 -2.986 -5.863 1.00 97.75 114 ILE A N 1
ATOM 885 C CA . ILE A 1 114 ? -4.439 -3.568 -5.943 1.00 97.75 114 ILE A CA 1
ATOM 886 C C . ILE A 1 114 ? -4.108 -3.728 -7.420 1.00 97.75 114 ILE A C 1
ATOM 888 O O . ILE A 1 114 ? -4.879 -4.337 -8.160 1.00 97.75 114 ILE A O 1
ATOM 892 N N . VAL A 1 115 ? -2.962 -3.204 -7.842 1.00 97.44 115 VAL A N 1
ATOM 893 C CA . VAL A 1 115 ? -2.443 -3.396 -9.200 1.00 97.44 115 VAL A CA 1
ATOM 894 C C . VAL A 1 115 ? -1.060 -4.026 -9.136 1.00 97.44 115 VAL A C 1
ATOM 896 O O . VAL A 1 115 ? -0.268 -3.727 -8.241 1.00 97.44 115 VAL A O 1
ATOM 899 N N . LYS A 1 116 ? -0.780 -4.916 -10.088 1.00 97.31 116 LYS A N 1
ATOM 900 C CA . LYS A 1 116 ? 0.533 -5.537 -10.275 1.00 97.31 116 LYS A CA 1
ATOM 901 C C . LYS A 1 116 ? 1.125 -5.003 -11.568 1.00 97.31 116 LYS A C 1
ATOM 903 O O . LYS A 1 116 ? 0.491 -5.111 -12.614 1.00 97.31 116 LYS A O 1
ATOM 908 N N . ILE A 1 117 ? 2.296 -4.393 -11.470 1.00 94.12 117 ILE A N 1
ATOM 909 C CA . ILE A 1 117 ? 2.997 -3.739 -12.569 1.00 94.12 117 ILE A CA 1
ATOM 910 C C . ILE A 1 117 ? 4.443 -4.214 -12.520 1.00 94.12 117 ILE A C 1
ATOM 912 O O . ILE A 1 117 ? 5.117 -4.072 -11.500 1.00 94.12 117 ILE A O 1
ATOM 916 N N . ASP A 1 118 ? 4.920 -4.766 -13.627 1.00 90.88 118 ASP A N 1
ATOM 917 C CA . ASP A 1 118 ? 6.324 -5.131 -13.760 1.00 90.88 118 ASP A CA 1
ATOM 918 C C . ASP A 1 118 ? 7.174 -3.880 -14.028 1.00 90.88 118 ASP A C 1
ATOM 920 O O . ASP A 1 118 ? 6.744 -2.943 -14.703 1.00 90.88 118 ASP A O 1
ATOM 924 N N . GLY A 1 119 ? 8.396 -3.855 -13.492 1.00 87.50 119 GLY A N 1
ATOM 925 C CA . GLY A 1 119 ? 9.344 -2.763 -13.738 1.00 87.50 119 GLY A CA 1
ATOM 926 C C . GLY A 1 119 ? 9.044 -1.454 -12.997 1.00 87.50 119 GLY A C 1
ATOM 927 O O . GLY A 1 119 ? 9.411 -0.383 -13.487 1.00 87.50 119 GLY A O 1
ATOM 928 N N . LEU A 1 120 ? 8.395 -1.511 -11.827 1.00 92.38 120 LEU A N 1
ATOM 929 C CA . LEU A 1 120 ? 8.272 -0.343 -10.947 1.00 92.38 120 LEU A CA 1
ATOM 930 C C . LEU A 1 120 ? 9.655 0.201 -10.572 1.00 92.38 120 LEU A C 1
ATOM 932 O O . LEU A 1 120 ? 10.588 -0.554 -10.305 1.00 92.38 120 LEU A O 1
ATOM 936 N N . LYS A 1 121 ? 9.780 1.529 -10.510 1.00 89.62 121 LYS A N 1
ATOM 937 C CA . LYS A 1 121 ? 11.075 2.198 -10.269 1.00 89.62 121 LYS A CA 1
ATOM 938 C C . LYS A 1 121 ? 11.213 2.733 -8.845 1.00 89.62 121 LYS A C 1
ATOM 940 O O . LYS A 1 121 ? 12.268 3.228 -8.456 1.00 89.62 121 LYS A O 1
ATOM 945 N N . GLY A 1 122 ? 10.128 2.708 -8.073 1.00 87.31 122 GLY A N 1
ATOM 946 C CA . GLY A 1 122 ? 10.029 3.422 -6.803 1.00 87.31 122 GLY A CA 1
ATOM 947 C C . GLY A 1 122 ? 9.891 4.937 -6.987 1.00 87.31 122 GLY A C 1
ATOM 948 O O . GLY A 1 122 ? 9.957 5.684 -6.008 1.00 87.31 122 GLY A O 1
ATOM 949 N N . ASN A 1 123 ? 9.702 5.416 -8.221 1.00 90.75 123 ASN A N 1
ATOM 950 C CA . ASN A 1 123 ? 9.394 6.812 -8.506 1.00 90.75 123 ASN A CA 1
ATOM 951 C C . ASN A 1 123 ? 7.879 6.990 -8.427 1.00 90.75 123 ASN A C 1
ATOM 953 O O . ASN A 1 123 ? 7.138 6.531 -9.291 1.00 90.75 123 ASN A O 1
ATOM 957 N N . THR A 1 124 ? 7.427 7.680 -7.382 1.00 89.44 124 THR A N 1
ATOM 958 C CA . THR A 1 124 ? 6.003 7.867 -7.100 1.00 89.44 124 THR A CA 1
ATOM 959 C C . THR A 1 124 ? 5.258 8.490 -8.275 1.00 89.44 124 THR A C 1
ATOM 961 O O . THR A 1 124 ? 4.179 8.023 -8.599 1.00 89.44 124 THR A O 1
ATOM 964 N N . SER A 1 125 ? 5.826 9.471 -8.978 1.00 92.38 125 SER A N 1
ATOM 965 C CA . SER A 1 125 ? 5.135 10.127 -10.096 1.00 92.38 125 SER A CA 1
ATOM 966 C C . SER A 1 125 ? 4.866 9.163 -11.261 1.00 92.38 125 SER A C 1
ATOM 968 O O . SER A 1 125 ? 3.717 8.990 -11.686 1.00 92.38 125 SER A O 1
ATOM 970 N N . SER A 1 126 ? 5.905 8.474 -11.748 1.00 94.19 126 SER A N 1
ATOM 971 C CA . SER A 1 126 ? 5.766 7.550 -12.882 1.00 94.19 126 SER A CA 1
ATOM 972 C C . SER A 1 126 ? 4.971 6.299 -12.516 1.00 94.19 126 SER A C 1
ATOM 974 O O . SER A 1 126 ? 4.111 5.856 -13.282 1.00 94.19 126 SER A O 1
ATOM 976 N N . ASP A 1 127 ? 5.227 5.745 -11.334 1.00 96.06 127 ASP A N 1
ATOM 977 C CA . ASP A 1 127 ? 4.593 4.509 -10.885 1.00 96.06 127 ASP A CA 1
ATOM 978 C C . ASP A 1 127 ? 3.099 4.747 -10.610 1.00 96.06 127 ASP A C 1
ATOM 980 O O . ASP A 1 127 ? 2.261 3.940 -11.009 1.00 96.06 127 ASP A O 1
ATOM 984 N N . PHE A 1 128 ? 2.735 5.894 -10.020 1.00 97.00 128 PHE A N 1
ATOM 985 C CA . PHE A 1 128 ? 1.333 6.231 -9.751 1.00 97.00 128 PHE A CA 1
ATOM 986 C C . PHE A 1 128 ? 0.577 6.520 -11.046 1.00 97.00 128 PHE A C 1
ATOM 988 O O . PHE A 1 128 ? -0.571 6.108 -11.184 1.00 97.00 128 PHE A O 1
ATOM 995 N N . THR A 1 129 ? 1.215 7.176 -12.021 1.00 96.81 129 THR A N 1
ATOM 996 C CA . THR A 1 129 ? 0.623 7.379 -13.354 1.00 96.81 129 THR A CA 1
ATOM 997 C C . THR A 1 129 ? 0.327 6.038 -14.027 1.00 96.81 129 THR A C 1
ATOM 999 O O . THR A 1 129 ? -0.754 5.845 -14.587 1.00 96.81 129 THR A O 1
ATOM 1002 N N . THR A 1 130 ? 1.251 5.082 -13.917 1.00 96.88 130 THR A N 1
ATOM 1003 C CA . THR A 1 130 ? 1.075 3.730 -14.466 1.00 96.88 130 THR A CA 1
ATOM 1004 C C . THR A 1 130 ? -0.051 2.977 -13.752 1.00 96.88 130 THR A C 1
ATOM 1006 O O . THR A 1 130 ? -0.888 2.361 -14.410 1.00 96.88 130 THR A O 1
ATOM 1009 N N . ALA A 1 131 ? -0.142 3.091 -12.425 1.00 97.31 131 ALA A N 1
ATOM 1010 C CA . ALA A 1 131 ? -1.224 2.504 -11.633 1.00 97.31 131 ALA A CA 1
ATOM 1011 C C . ALA A 1 131 ? -2.600 3.103 -11.946 1.00 97.31 131 ALA A C 1
ATOM 1013 O O . ALA A 1 131 ? -3.572 2.369 -12.124 1.00 97.31 131 ALA A O 1
ATOM 1014 N N . ASN A 1 132 ? -2.677 4.427 -12.083 1.00 97.81 132 ASN A N 1
ATOM 1015 C CA . ASN A 1 132 ? -3.898 5.125 -12.480 1.00 97.81 132 ASN A CA 1
ATOM 1016 C C . ASN A 1 132 ? -4.368 4.652 -13.861 1.00 97.81 132 ASN A C 1
ATOM 1018 O O . ASN A 1 132 ? -5.533 4.289 -14.030 1.00 97.81 132 ASN A O 1
ATOM 1022 N N . LYS A 1 133 ? -3.442 4.542 -14.822 1.00 97.38 133 LYS A N 1
ATOM 1023 C CA . LYS A 1 133 ? -3.731 3.995 -16.153 1.00 97.38 133 LYS A CA 1
ATOM 1024 C C . LYS A 1 133 ? -4.236 2.551 -16.086 1.00 97.38 133 LYS A C 1
ATOM 1026 O O . LYS A 1 133 ? -5.191 2.229 -16.786 1.00 97.38 133 LYS A O 1
ATOM 1031 N N . ALA A 1 134 ? -3.644 1.705 -15.240 1.00 97.00 134 ALA A N 1
ATOM 1032 C CA . ALA A 1 134 ? -4.069 0.314 -15.067 1.00 97.00 134 ALA A CA 1
ATOM 1033 C C . ALA A 1 134 ? -5.507 0.183 -14.526 1.00 97.00 134 ALA A C 1
ATOM 1035 O O . ALA A 1 134 ? -6.190 -0.784 -14.850 1.00 97.00 134 ALA A O 1
ATOM 1036 N N . LEU A 1 135 ? -5.983 1.163 -13.750 1.00 96.31 135 LEU A N 1
ATOM 1037 C CA . LEU A 1 135 ? -7.375 1.239 -13.288 1.00 96.31 135 LEU A CA 1
ATOM 1038 C C . LEU A 1 135 ? -8.304 2.050 -14.206 1.00 96.31 135 LEU A C 1
ATOM 1040 O O . LEU A 1 135 ? -9.482 2.204 -13.891 1.00 96.31 135 LEU A O 1
ATOM 1044 N N . GLY A 1 136 ? -7.800 2.608 -15.309 1.00 96.94 136 GLY A N 1
ATOM 1045 C CA . GLY A 1 136 ? -8.589 3.475 -16.188 1.00 96.94 136 GLY A CA 1
ATOM 1046 C C . GLY A 1 136 ? -8.991 4.815 -15.558 1.00 96.94 136 GLY A C 1
ATOM 1047 O O . GLY A 1 136 ? -9.939 5.448 -16.020 1.00 96.94 136 GLY A O 1
ATOM 1048 N N . ILE A 1 137 ? -8.286 5.270 -14.516 1.00 95.94 137 ILE A N 1
ATOM 1049 C CA . ILE A 1 137 ? -8.536 6.560 -13.858 1.00 95.94 137 ILE A CA 1
ATOM 1050 C C . ILE A 1 137 ? -7.499 7.598 -14.291 1.00 95.94 137 ILE A C 1
ATOM 1052 O O . ILE A 1 137 ? -6.333 7.284 -14.520 1.00 95.94 137 ILE A O 1
ATOM 1056 N N . LYS A 1 138 ? -7.917 8.863 -14.406 1.00 95.00 138 LYS A N 1
ATOM 1057 C CA . LYS A 1 138 ? -7.023 9.952 -14.840 1.00 95.00 138 LYS A CA 1
ATOM 1058 C C . LYS A 1 138 ? -6.024 10.353 -13.757 1.00 95.00 138 LYS A C 1
ATOM 1060 O O . LYS A 1 138 ? -4.874 10.655 -14.055 1.00 95.00 138 LYS A O 1
ATOM 1065 N N . THR A 1 139 ? -6.469 10.371 -12.507 1.00 96.06 139 THR A N 1
ATOM 1066 C CA . THR A 1 139 ? -5.684 10.808 -11.351 1.00 96.06 139 THR A CA 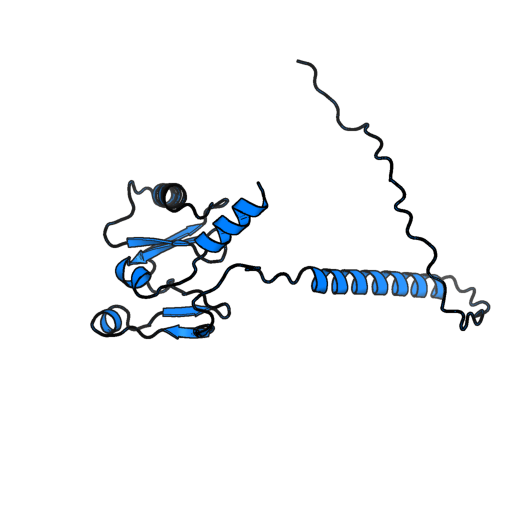1
ATOM 1067 C C . THR A 1 139 ? -5.978 9.919 -10.152 1.00 96.06 139 THR A C 1
ATOM 1069 O O . THR A 1 139 ? -7.032 9.285 -10.075 1.00 96.06 139 THR A O 1
ATOM 1072 N N . THR A 1 140 ? -5.039 9.878 -9.206 1.00 97.00 140 THR A N 1
ATOM 1073 C CA . THR A 1 140 ? -5.238 9.177 -7.938 1.00 97.00 140 THR A CA 1
ATOM 1074 C C . THR A 1 140 ? -6.393 9.851 -7.186 1.00 97.00 140 THR A C 1
ATOM 1076 O O . THR A 1 140 ? -6.370 11.079 -7.056 1.00 97.00 140 THR A O 1
ATOM 1079 N N . PRO A 1 141 ? -7.402 9.106 -6.697 1.00 97.19 141 PRO A N 1
ATOM 1080 C CA . PRO A 1 141 ? -8.554 9.700 -6.028 1.00 97.19 141 PRO A CA 1
ATOM 1081 C C . PRO A 1 141 ? -8.154 10.501 -4.785 1.00 97.19 141 PRO A C 1
ATOM 1083 O O . PRO A 1 141 ? -7.255 10.104 -4.041 1.00 97.19 141 PRO A O 1
ATOM 1086 N N . SER A 1 142 ? -8.849 11.614 -4.537 1.00 97.62 142 SER A N 1
ATOM 1087 C CA . SER A 1 142 ? -8.592 12.460 -3.366 1.00 97.62 142 SER A CA 1
ATOM 1088 C C . SER A 1 142 ? -8.727 11.665 -2.063 1.00 97.62 142 SER A C 1
ATOM 1090 O O . SER A 1 142 ? -9.645 10.859 -1.907 1.00 97.62 142 SER A O 1
ATOM 1092 N N . GLY A 1 143 ? -7.797 11.882 -1.132 1.00 97.25 143 GLY A N 1
ATOM 1093 C CA . GLY A 1 143 ? -7.725 11.150 0.135 1.00 97.25 143 GLY A CA 1
ATOM 1094 C C . GLY A 1 143 ? -7.059 9.772 0.051 1.00 97.25 143 GLY A C 1
ATOM 1095 O O . GLY A 1 143 ? -6.961 9.100 1.079 1.00 97.25 143 GLY A O 1
ATOM 1096 N N . TYR A 1 144 ? -6.567 9.363 -1.123 1.00 98.06 144 TYR A N 1
ATOM 1097 C CA . TYR A 1 144 ? -5.853 8.102 -1.316 1.00 98.06 144 TYR A CA 1
ATOM 1098 C C . TYR A 1 144 ? -4.446 8.309 -1.872 1.00 98.06 144 TYR A C 1
ATOM 1100 O O . TYR A 1 144 ? -4.157 9.270 -2.585 1.00 98.06 144 TYR A O 1
ATOM 1108 N N . THR A 1 145 ? -3.570 7.360 -1.561 1.00 97.44 145 THR A N 1
ATOM 1109 C CA . THR A 1 145 ? -2.217 7.271 -2.102 1.00 97.44 145 THR A CA 1
ATOM 1110 C C . THR A 1 145 ? -1.935 5.844 -2.533 1.00 97.44 145 THR A C 1
ATOM 1112 O O . THR A 1 145 ? -2.456 4.887 -1.959 1.00 97.44 145 THR A O 1
ATOM 1115 N N . TRP A 1 146 ? -1.081 5.692 -3.536 1.00 97.75 146 TRP A N 1
ATOM 1116 C CA . TRP A 1 146 ? -0.532 4.395 -3.890 1.00 97.75 146 TRP A CA 1
ATOM 1117 C C . TRP A 1 146 ? 0.609 4.045 -2.933 1.00 97.75 146 TRP A C 1
ATOM 1119 O O . TRP A 1 146 ? 1.522 4.841 -2.708 1.00 97.75 146 TRP A O 1
ATOM 1129 N N . HIS A 1 147 ? 0.537 2.856 -2.354 1.00 96.94 147 HIS A N 1
ATOM 1130 C CA . HIS A 1 147 ? 1.543 2.277 -1.481 1.00 96.94 147 HIS A CA 1
ATOM 1131 C C . HIS A 1 147 ? 2.302 1.184 -2.236 1.00 96.94 147 HIS A C 1
ATOM 1133 O O . HIS A 1 147 ? 1.697 0.217 -2.699 1.00 96.94 147 HIS A O 1
ATOM 1139 N N . HIS A 1 148 ? 3.621 1.334 -2.347 1.00 96.00 148 HIS A N 1
ATOM 1140 C CA . HIS A 1 148 ? 4.513 0.301 -2.876 1.00 96.00 148 HIS A CA 1
ATOM 1141 C C . HIS A 1 148 ? 4.716 -0.815 -1.853 1.00 96.00 148 HIS A C 1
ATOM 1143 O O . HIS A 1 148 ? 5.320 -0.583 -0.802 1.00 96.00 148 HIS A O 1
ATOM 1149 N N . VAL A 1 149 ? 4.285 -2.022 -2.209 1.00 94.44 149 VAL A N 1
ATOM 1150 C CA . VAL A 1 149 ? 4.509 -3.249 -1.432 1.00 94.44 149 VAL A CA 1
ATOM 1151 C C . VAL A 1 149 ? 5.960 -3.712 -1.604 1.00 94.44 149 VAL A C 1
ATOM 1153 O O . VAL A 1 149 ? 6.598 -3.450 -2.629 1.00 94.44 149 VAL A O 1
ATOM 1156 N N . GLU A 1 150 ? 6.513 -4.394 -0.604 1.00 90.44 150 GLU A N 1
ATOM 1157 C CA . GLU A 1 150 ? 7.909 -4.849 -0.573 1.00 90.44 150 GLU A CA 1
ATOM 1158 C C . GLU A 1 150 ? 8.273 -5.878 -1.654 1.00 90.44 150 GLU A C 1
ATOM 1160 O O . GLU A 1 150 ? 9.454 -6.132 -1.878 1.00 90.44 150 GLU A O 1
ATOM 1165 N N . ASP A 1 151 ? 7.280 -6.441 -2.350 1.00 90.19 151 ASP A N 1
ATOM 1166 C CA . ASP A 1 151 ? 7.488 -7.357 -3.473 1.00 90.19 151 ASP A CA 1
ATOM 1167 C C . ASP A 1 151 ? 8.010 -6.664 -4.746 1.00 90.19 151 ASP A C 1
ATOM 1169 O O . ASP A 1 151 ? 8.370 -7.344 -5.706 1.00 90.19 151 ASP A O 1
ATOM 1173 N N . GLY A 1 152 ? 8.048 -5.326 -4.761 1.00 89.56 152 GLY A N 1
ATOM 1174 C CA . GLY A 1 152 ? 8.619 -4.521 -5.843 1.00 89.56 152 GLY A CA 1
ATOM 1175 C C . GLY A 1 152 ? 7.766 -4.436 -7.111 1.00 89.56 152 GLY A C 1
ATOM 1176 O O . GLY A 1 152 ? 8.201 -3.839 -8.092 1.00 89.56 152 GLY A O 1
ATOM 1177 N N . ARG A 1 153 ? 6.555 -4.996 -7.110 1.00 93.69 153 ARG A N 1
ATOM 1178 C CA . ARG A 1 153 ? 5.666 -5.041 -8.290 1.00 93.69 153 ARG A CA 1
ATOM 1179 C C . ARG A 1 153 ? 4.219 -4.685 -7.972 1.00 93.69 153 ARG A C 1
ATOM 1181 O O . ARG A 1 153 ? 3.432 -4.427 -8.879 1.00 93.69 153 ARG A O 1
ATOM 1188 N N . THR A 1 154 ? 3.840 -4.690 -6.698 1.00 96.00 154 THR A N 1
ATOM 1189 C CA . THR A 1 154 ? 2.467 -4.435 -6.275 1.00 96.00 154 THR A CA 1
ATOM 1190 C C . THR A 1 154 ? 2.316 -3.006 -5.754 1.00 96.00 154 THR A C 1
ATOM 1192 O O . THR A 1 154 ? 3.090 -2.539 -4.915 1.00 96.00 154 THR A O 1
ATOM 1195 N N . LEU A 1 155 ? 1.273 -2.320 -6.229 1.00 97.44 155 LEU A N 1
ATOM 1196 C CA . LEU A 1 155 ? 0.796 -1.051 -5.683 1.00 97.44 155 LEU A CA 1
ATOM 1197 C C . LEU A 1 155 ? -0.597 -1.236 -5.087 1.00 97.44 155 LEU A C 1
ATOM 1199 O O . LEU A 1 155 ? -1.493 -1.790 -5.727 1.00 97.44 155 LEU A O 1
ATOM 1203 N N . MET A 1 156 ? -0.783 -0.738 -3.868 1.00 98.12 156 MET A N 1
ATOM 1204 C CA . MET A 1 156 ? -2.065 -0.746 -3.165 1.00 98.12 156 MET A CA 1
ATOM 1205 C C . MET A 1 156 ? -2.592 0.677 -3.019 1.00 98.12 156 MET A C 1
ATOM 1207 O O . MET A 1 156 ? -1.909 1.534 -2.464 1.00 98.12 156 MET A O 1
ATOM 1211 N N . LEU A 1 157 ? -3.813 0.942 -3.477 1.00 98.19 157 LEU A N 1
ATOM 1212 C CA . LEU A 1 157 ? -4.478 2.221 -3.247 1.00 98.19 157 LEU A CA 1
ATOM 1213 C C . LEU A 1 157 ? -5.028 2.234 -1.821 1.00 98.19 157 LEU A C 1
ATOM 1215 O O . LEU A 1 157 ? -5.932 1.456 -1.513 1.00 98.19 157 LEU A O 1
ATOM 1219 N N . VAL A 1 158 ? -4.487 3.083 -0.953 1.00 98.00 158 VAL A N 1
ATOM 1220 C CA . VAL A 1 158 ? -4.793 3.106 0.488 1.00 98.00 158 VAL A CA 1
ATOM 1221 C C . VAL A 1 158 ? -5.132 4.524 0.959 1.00 98.00 158 VAL A C 1
ATOM 1223 O O . VAL A 1 158 ? -4.684 5.486 0.331 1.00 98.00 158 VAL A O 1
ATOM 1226 N N . PRO A 1 159 ? -5.909 4.695 2.045 1.00 98.12 159 PRO A N 1
ATOM 1227 C CA . PRO A 1 159 ? -6.191 6.015 2.600 1.00 98.12 159 PRO A CA 1
ATOM 1228 C C . PRO A 1 159 ? -4.908 6.753 2.998 1.00 98.12 159 PRO A C 1
ATOM 1230 O O . PRO A 1 159 ? -4.080 6.227 3.749 1.00 98.12 159 PRO A O 1
ATOM 1233 N N . THR A 1 160 ? -4.754 7.989 2.526 1.00 97.44 160 THR A N 1
ATOM 1234 C CA . THR A 1 160 ? -3.549 8.800 2.753 1.00 97.44 160 THR A CA 1
ATOM 1235 C C . THR A 1 160 ? -3.309 9.063 4.237 1.00 97.44 160 THR A C 1
ATOM 1237 O O . THR A 1 160 ? -2.178 8.947 4.698 1.00 97.44 160 THR A O 1
ATOM 1240 N N . GLU A 1 161 ? -4.366 9.350 5.000 1.00 96.25 161 GLU A N 1
ATOM 1241 C CA . GLU A 1 161 ? -4.271 9.608 6.445 1.00 96.25 161 GLU A CA 1
ATOM 1242 C C . GLU A 1 161 ? -3.673 8.409 7.207 1.00 96.25 161 GLU A C 1
ATOM 1244 O O . GLU A 1 161 ? -2.808 8.573 8.065 1.00 96.25 161 GLU A O 1
ATOM 1249 N N . LEU A 1 162 ? -4.074 7.185 6.841 1.00 96.25 162 LEU A N 1
ATOM 1250 C CA . LEU A 1 162 ? -3.596 5.962 7.475 1.00 96.25 162 LEU A CA 1
ATOM 1251 C C . LEU A 1 162 ? -2.134 5.708 7.102 1.00 96.25 162 LEU A C 1
ATOM 1253 O O . LEU A 1 162 ? -1.304 5.420 7.966 1.00 96.25 162 LEU A O 1
ATOM 1257 N N . HIS A 1 163 ? -1.817 5.853 5.815 1.00 95.94 163 HIS A N 1
A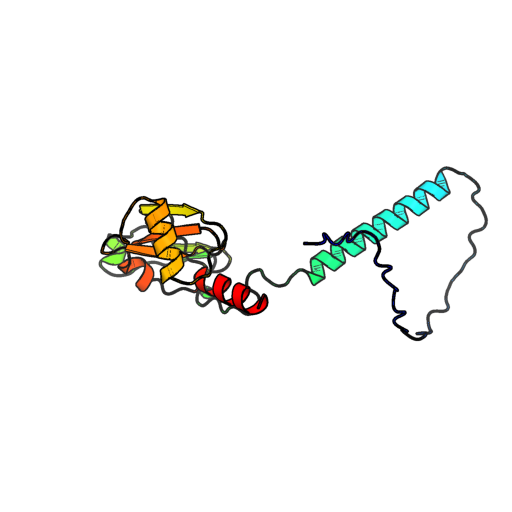TOM 1258 C CA . HIS A 1 163 ? -0.467 5.674 5.292 1.00 95.94 163 HIS A CA 1
ATOM 1259 C C . HIS A 1 163 ? 0.535 6.669 5.906 1.00 95.94 163 HIS A C 1
ATOM 1261 O O . HIS A 1 163 ? 1.689 6.318 6.143 1.00 95.94 163 HIS A O 1
ATOM 1267 N N . GLN A 1 164 ? 0.108 7.905 6.178 1.00 93.88 164 GLN A N 1
ATOM 1268 C CA . GLN A 1 164 ? 0.948 8.937 6.794 1.00 93.88 164 GLN A CA 1
ATOM 1269 C C . GLN A 1 164 ? 1.228 8.669 8.276 1.00 93.88 164 GLN A C 1
ATOM 1271 O O . GLN A 1 164 ? 2.361 8.857 8.726 1.00 93.88 164 GLN A O 1
ATOM 1276 N N . VAL A 1 165 ? 0.221 8.220 9.030 1.00 93.56 165 VAL A N 1
ATOM 1277 C CA . VAL A 1 165 ? 0.366 7.931 10.466 1.00 93.56 165 VAL A CA 1
ATOM 1278 C C . VAL A 1 165 ? 1.244 6.708 10.699 1.00 93.56 165 VAL A C 1
ATOM 1280 O O . VAL A 1 165 ? 2.123 6.722 11.564 1.00 93.56 165 VAL A O 1
ATOM 1283 N N . VAL A 1 166 ? 1.079 5.667 9.885 1.00 92.75 166 VAL A N 1
ATOM 1284 C CA . VAL A 1 166 ? 1.925 4.474 9.952 1.00 92.75 166 VAL A CA 1
ATOM 1285 C C . VAL A 1 166 ? 3.196 4.721 9.146 1.00 92.75 166 VAL A C 1
ATOM 1287 O O . VAL A 1 166 ? 3.367 4.188 8.057 1.00 92.75 166 VAL A O 1
ATOM 1290 N N . ARG A 1 167 ? 4.110 5.550 9.661 1.00 89.81 167 ARG A N 1
ATOM 1291 C CA . ARG A 1 167 ? 5.403 5.826 9.005 1.00 89.81 167 ARG A CA 1
ATOM 1292 C C . ARG A 1 167 ? 6.171 4.527 8.796 1.00 89.81 167 ARG A C 1
ATOM 1294 O O . ARG A 1 167 ? 6.388 3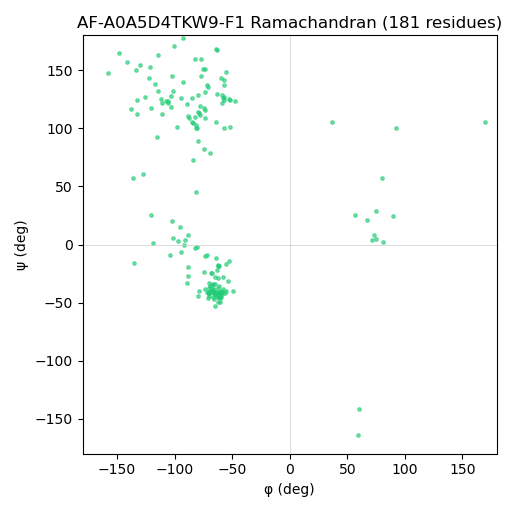.820 9.768 1.00 89.81 167 ARG A O 1
ATOM 1301 N N . HIS A 1 168 ? 6.623 4.231 7.579 1.00 90.56 168 HIS A N 1
ATOM 1302 C CA . HIS A 1 168 ? 7.307 2.973 7.251 1.00 90.56 168 HIS A CA 1
ATOM 1303 C C . HIS A 1 168 ? 8.363 3.134 6.151 1.00 90.56 168 HIS A C 1
ATOM 1305 O O . HIS A 1 168 ? 8.385 4.125 5.424 1.00 90.56 168 HIS A O 1
ATOM 1311 N N . THR A 1 169 ? 9.227 2.124 6.020 1.00 86.81 169 THR A N 1
ATOM 1312 C CA . THR A 1 169 ? 10.024 1.905 4.808 1.00 86.81 169 THR A CA 1
ATOM 1313 C C . THR A 1 169 ? 9.183 1.039 3.877 1.00 86.81 169 THR A C 1
ATOM 1315 O O . THR A 1 169 ? 8.929 -0.112 4.210 1.00 86.81 169 THR A O 1
ATOM 1318 N N . GLY A 1 170 ? 8.697 1.592 2.766 1.00 80.94 170 GLY A N 1
ATOM 1319 C CA . GLY A 1 170 ? 7.907 0.849 1.773 1.00 80.94 170 GLY A CA 1
ATOM 1320 C C . GLY A 1 170 ? 8.757 0.266 0.642 1.00 80.94 170 GLY A C 1
ATOM 1321 O O . GLY A 1 170 ? 9.962 0.534 0.554 1.00 80.94 170 GLY A O 1
ATOM 1322 N N . GLY A 1 171 ? 8.115 -0.457 -0.278 1.00 82.81 171 GLY A N 1
ATOM 1323 C CA . GLY A 1 171 ? 8.759 -1.044 -1.459 1.00 82.81 171 GLY A CA 1
ATOM 1324 C C . GLY A 1 171 ? 9.460 -0.022 -2.358 1.00 82.81 171 GLY A C 1
ATOM 1325 O O . GLY A 1 171 ? 10.484 -0.328 -2.957 1.00 82.81 171 GLY A O 1
ATOM 1326 N N . ALA A 1 172 ? 9.003 1.235 -2.370 1.00 85.31 172 ALA A N 1
ATOM 1327 C CA . ALA A 1 172 ? 9.641 2.310 -3.132 1.00 85.31 172 ALA A CA 1
ATOM 1328 C C . ALA A 1 172 ? 11.114 2.521 -2.745 1.00 85.31 172 ALA A C 1
ATOM 1330 O O . ALA A 1 172 ? 11.949 2.780 -3.608 1.00 85.31 172 ALA A O 1
ATOM 1331 N N . ALA A 1 173 ? 11.449 2.405 -1.455 1.00 83.88 173 ALA A N 1
ATOM 1332 C CA . ALA A 1 173 ? 12.828 2.550 -0.989 1.00 83.88 173 ALA A CA 1
ATOM 1333 C C . ALA A 1 173 ? 13.709 1.377 -1.446 1.00 83.88 173 ALA A C 1
ATOM 1335 O O . ALA A 1 173 ? 14.875 1.580 -1.785 1.00 83.88 173 ALA A O 1
ATOM 1336 N N . LEU A 1 174 ? 13.138 0.168 -1.493 1.00 84.56 174 LEU A N 1
ATOM 1337 C CA . LEU A 1 174 ? 13.817 -1.025 -1.999 1.00 84.56 174 LEU A CA 1
ATOM 1338 C C . LEU A 1 174 ? 14.097 -0.895 -3.500 1.00 84.56 174 LEU A C 1
ATOM 1340 O O . LEU A 1 174 ? 15.228 -1.104 -3.934 1.00 84.56 174 LEU A O 1
ATOM 1344 N N . LEU A 1 175 ? 13.089 -0.469 -4.266 1.00 83.50 175 LEU A N 1
ATOM 1345 C CA . LEU A 1 175 ? 13.178 -0.289 -5.714 1.00 83.50 175 LEU A CA 1
ATOM 1346 C C . LEU A 1 175 ? 14.211 0.763 -6.110 1.00 83.50 175 LEU A C 1
ATOM 1348 O O . LEU A 1 175 ? 15.041 0.498 -6.973 1.00 83.50 175 LEU A O 1
ATOM 1352 N N . LYS A 1 176 ? 14.235 1.919 -5.434 1.00 82.50 176 LYS A N 1
ATOM 1353 C CA . LYS A 1 176 ? 15.249 2.952 -5.700 1.00 82.50 176 LYS A CA 1
ATOM 1354 C C . LYS A 1 176 ? 16.663 2.424 -5.484 1.00 82.50 176 LYS A C 1
ATOM 1356 O O . LYS A 1 176 ? 17.543 2.680 -6.297 1.00 82.50 176 LYS A O 1
ATOM 1361 N N . LYS A 1 177 ? 16.890 1.664 -4.408 1.00 80.19 177 LYS A N 1
ATOM 1362 C CA . LYS A 1 177 ? 18.213 1.089 -4.149 1.00 80.19 177 LYS A CA 1
ATOM 1363 C C . LYS A 1 177 ? 18.599 0.035 -5.187 1.00 80.19 177 LYS A C 1
ATOM 1365 O O . LYS A 1 177 ? 19.763 -0.019 -5.566 1.00 80.19 177 LYS A O 1
ATOM 1370 N N . ALA A 1 178 ? 17.661 -0.812 -5.607 1.00 71.38 178 ALA A N 1
ATOM 1371 C CA . ALA A 1 178 ? 17.908 -1.776 -6.677 1.00 71.38 178 ALA A CA 1
ATOM 1372 C C . ALA A 1 178 ? 18.275 -1.051 -7.979 1.00 71.38 178 ALA A C 1
ATOM 1374 O O . ALA A 1 17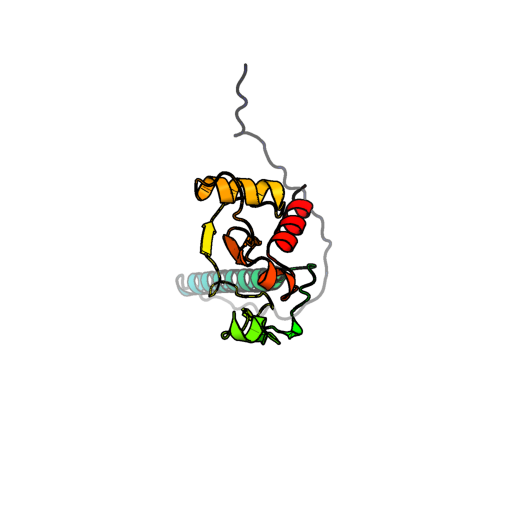8 ? 19.344 -1.300 -8.518 1.00 71.38 178 ALA A O 1
ATOM 1375 N N . TYR A 1 179 ? 17.480 -0.054 -8.376 1.00 64.69 179 TYR A N 1
ATOM 1376 C CA . TYR A 1 179 ? 17.726 0.739 -9.579 1.00 64.69 179 TYR A CA 1
ATOM 1377 C C . TYR A 1 179 ? 19.112 1.400 -9.588 1.00 64.69 179 TYR A C 1
ATOM 1379 O O . TYR A 1 179 ? 19.791 1.367 -10.598 1.00 64.69 179 TYR A O 1
ATOM 1387 N N . HIS A 1 180 ? 19.577 1.959 -8.467 1.00 61.72 180 HIS A N 1
ATOM 1388 C CA . HIS A 1 180 ? 20.912 2.570 -8.391 1.00 61.72 180 HIS A CA 1
ATOM 1389 C C . HIS A 1 180 ? 22.085 1.575 -8.352 1.00 61.72 180 HIS A C 1
ATOM 1391 O O . HIS A 1 180 ? 23.226 2.018 -8.411 1.00 61.72 180 HIS A O 1
ATOM 1397 N N . ARG A 1 181 ? 21.848 0.265 -8.195 1.00 58.25 181 ARG A N 1
ATOM 1398 C CA . ARG A 1 181 ? 22.913 -0.753 -8.277 1.00 58.25 181 ARG A CA 1
ATOM 1399 C C . ARG A 1 181 ? 23.143 -1.266 -9.698 1.00 58.25 181 ARG A C 1
ATOM 1401 O O . ARG A 1 181 ? 24.206 -1.819 -9.950 1.00 58.25 181 ARG A O 1
ATOM 1408 N N . ASP A 1 182 ? 22.165 -1.082 -10.581 1.00 55.53 182 ASP A N 1
ATOM 1409 C CA . ASP A 1 182 ? 22.169 -1.613 -11.947 1.00 55.53 182 ASP A CA 1
ATOM 1410 C C . ASP A 1 182 ? 22.545 -0.551 -13.008 1.00 55.53 182 ASP A C 1
ATOM 1412 O O . ASP A 1 182 ? 22.473 -0.830 -14.205 1.00 55.53 182 ASP A O 1
ATOM 1416 N N . VAL A 1 183 ? 22.923 0.663 -12.581 1.00 46.78 183 VAL A N 1
ATOM 1417 C CA . VAL A 1 183 ? 23.344 1.805 -13.423 1.00 46.78 183 VAL A CA 1
ATOM 1418 C C . VAL A 1 183 ? 24.768 2.191 -13.059 1.00 46.78 183 VAL A C 1
ATOM 1420 O O . VAL A 1 183 ? 25.553 2.452 -13.995 1.00 46.78 183 VAL A O 1
#

Nearest PDB structures (foldseek):
  8bd1-assembly1_A-2  TM=8.617E-01  e=2.838E-10  Vibrio parahaemolyticus
  4e9j-assembly3_B  TM=4.205E-01  e=7.034E-01  Pseudomonas aeruginosa PAO1
  4ec5-assembly2_A  TM=4.104E-01  e=1.453E+00  Pseudomonas aeruginosa PAO1
  5ngi-assembly1_B  TM=4.423E-01  e=2.810E+00  Pseudomonas aeruginosa

InterPro domains:
  IPR032869 WHH domain-containing protein [PF14414] (138-177)

Solvent-accessible surface area (backbone atoms only — not comparable to full-atom values): 11388 Å² total; per-residue (Å²): 139,84,89,83,82,84,90,79,74,86,79,79,80,80,82,80,86,74,78,90,82,80,86,86,90,81,81,88,74,82,79,76,80,77,96,41,86,66,57,56,54,49,53,54,49,51,51,50,52,50,51,52,51,49,49,53,51,51,49,58,61,71,61,63,60,56,100,54,67,96,58,83,58,77,29,49,90,42,35,63,35,69,49,75,56,63,74,70,52,24,71,78,42,72,84,41,39,39,22,40,80,79,20,37,78,50,57,72,94,61,41,82,47,79,48,79,45,87,86,50,54,47,45,64,71,65,45,47,52,53,49,22,54,76,71,73,37,94,61,78,57,89,69,44,39,76,42,42,38,79,82,48,32,40,37,32,35,28,47,36,71,59,56,61,71,58,69,68,52,48,11,30,62,55,27,40,56,53,58,69,71,78,110

Foldseek 3Di:
DDDDDPPDDDDDDDDPDDDDDDDDDDDPPPPDDDPDPVPVVVVVVVVVVVVVVVVVVVVVVVPPCPLQRPPDKPQCVQAQHFAQDDDVVCVVPVRGWHAHNRRHTDQVVFFPDKDFAPPAQLPQVVVQCVVCVVVVHRHQDPQWGWFAALVLGMTTIGGPVSCVVPDTDGNSSSNNVVVVVVD

pLDDT: mean 75.77, std 22.23, range [28.16, 98.19]

Secondary structure (DSSP, 8-state):
--PPP-S-----------------------------HHHHHHHHHHHHHHHHHHHHHHHHHHT---TTTT---TTGGGTTSEE---HHHHHHTTT-EEE-TTS-EE-GGG-SEEEE-TT--S-HHHHHHHHHHHTT-SSPPTTEEEEE-TTSSEEEEEEHHHHHHS----HHHHHHHHHTT--